Protein AF-A0A9E4ZDK4-F1 (afdb_monomer)

Foldseek 3Di:
DQFQLNQVLLQVVCVVVVLAFWAQQFKDAQDQVQEDPDGPVVVRVVRHRWGFHGWDDDTQKIWTATDDDDPGIKMKRQFPPKHKDKAAPPDDDDPQWGMWGDIPVRIIITIGDNPSRMHIYRGNDPVVPDDQAQPALPDPRLDLVLLLVLLAPAQFFPLVSQCPRNNHGRDHDPLSVQLCVQLVHDRRGRSNPADSVSSVSSSVSSSVSSVVSNVVSVVVVVVD

Radius of gyration: 18.96 Å; Cα contacts (8 Å, |Δi|>4): 448; chains: 1; bounding box: 44×38×50 Å

Secondary structure (DSSP, 8-state):
---HHHHHHHHHHHHHTT-TT-BB---EES-GGGEEES-HHHHHHHHTTPBB---EEETTEEEEEBSSSS--EEEEE-TTT-EEEEEETTSPPPTTEEEEEEBTTSEEEEEE-TT---EEEEES-GGGTPPS-PPPTTSTT--HHHHHHHHTT--SBHHHHHTSTTTSTT--HHHHHHHHHHHT--TTSBGGG--HHHHHHHHHHHHHHHHHHHHHHHHHHHT-

Nearest PDB structures (foldseek):
  3sar-assembly1_A  TM=9.213E-01  e=9.074E-24  Geobacillus stearothermophilus
  3sat-assembly1_A  TM=9.313E-01  e=3.688E-23  Geobacillus stearothermophilus
  4g4o-assembly1_A  TM=9.297E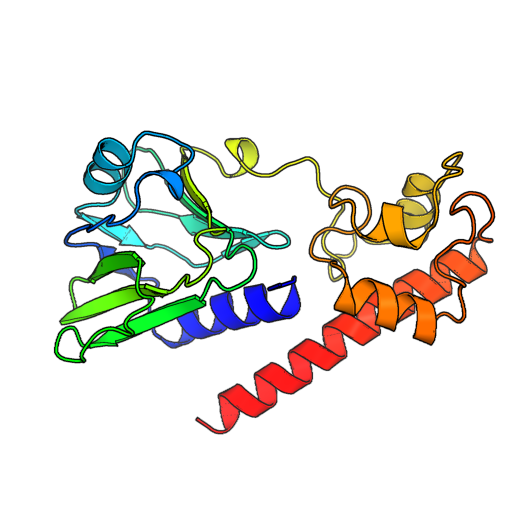-01  e=4.706E-23  Geobacillus stearothermophilus
  3sas-assembly1_A  TM=9.233E-01  e=6.006E-23  Geobacillus stearothermophilus
  1ee8-assembly1_B  TM=9.197E-01  e=1.450E-20  Thermus thermophilus HB8

Structure (mmCIF, N/CA/C/O backbone):
data_AF-A0A9E4ZDK4-F1
#
_entry.id   AF-A0A9E4ZDK4-F1
#
loop_
_atom_site.group_PDB
_atom_site.id
_atom_site.type_symbol
_atom_site.label_atom_id
_atom_site.label_alt_id
_atom_site.label_comp_id
_atom_site.label_asym_id
_atom_site.label_entity_id
_atom_site.label_seq_id
_atom_site.pdbx_PDB_ins_code
_atom_site.Cartn_x
_atom_site.Cartn_y
_atom_site.Cartn_z
_atom_site.occupancy
_atom_site.B_iso_or_equiv
_atom_site.auth_seq_id
_atom_site.auth_comp_id
_atom_site.auth_asym_id
_atom_site.auth_atom_id
_atom_site.pdbx_PDB_model_num
ATOM 1 N N . MET A 1 1 ? 8.734 -4.556 2.201 1.00 80.50 1 MET A N 1
ATOM 2 C CA . MET A 1 1 ? 7.797 -3.412 2.273 1.00 80.50 1 MET A CA 1
ATOM 3 C C . MET A 1 1 ? 6.603 -3.827 1.445 1.00 80.50 1 MET A C 1
ATOM 5 O O . MET A 1 1 ? 6.875 -4.284 0.349 1.00 80.50 1 MET A O 1
ATOM 9 N N . PRO A 1 2 ? 5.356 -3.749 1.931 1.00 92.56 2 PRO A N 1
ATOM 10 C CA . PRO A 1 2 ? 4.197 -3.976 1.079 1.00 92.56 2 PRO A CA 1
ATOM 11 C C . PRO A 1 2 ? 4.244 -3.084 -0.164 1.00 92.56 2 PRO A C 1
ATOM 13 O O . PRO A 1 2 ? 4.340 -1.858 -0.053 1.00 92.56 2 PRO A O 1
ATOM 16 N N . GLU A 1 3 ? 4.228 -3.708 -1.331 1.00 96.81 3 GLU A N 1
ATOM 17 C CA . GLU A 1 3 ? 4.100 -3.063 -2.631 1.00 96.81 3 GLU A CA 1
ATOM 18 C C . GLU A 1 3 ? 2.672 -3.317 -3.143 1.00 96.81 3 GLU A C 1
ATOM 20 O O . GLU A 1 3 ? 1.791 -3.726 -2.381 1.00 96.81 3 GLU A O 1
ATOM 25 N N . LEU A 1 4 ? 2.386 -3.000 -4.403 1.00 96.88 4 LEU A N 1
ATOM 26 C CA . LEU A 1 4 ? 1.035 -3.126 -4.950 1.00 96.88 4 LEU A CA 1
ATOM 27 C C . LEU A 1 4 ? 0.421 -4.527 -4.756 1.00 96.88 4 LEU A C 1
ATOM 29 O O . LEU A 1 4 ? -0.723 -4.578 -4.293 1.00 96.88 4 LEU A O 1
ATOM 33 N N . PRO A 1 5 ? 1.142 -5.642 -4.994 1.00 97.00 5 PRO A N 1
ATOM 34 C CA . PRO A 1 5 ? 0.600 -6.980 -4.789 1.00 97.00 5 PRO A CA 1
ATOM 35 C C . PRO A 1 5 ? 0.144 -7.273 -3.362 1.00 97.00 5 PRO A C 1
ATOM 37 O O . PRO A 1 5 ? -0.971 -7.752 -3.144 1.00 97.00 5 PRO A O 1
ATOM 40 N N . GLU A 1 6 ? 0.956 -6.919 -2.368 1.00 96.69 6 GLU A N 1
ATOM 41 C CA . GLU A 1 6 ? 0.636 -7.158 -0.959 1.00 96.69 6 GLU A CA 1
ATOM 42 C C . GLU A 1 6 ? -0.511 -6.262 -0.477 1.00 96.69 6 GLU A C 1
ATOM 44 O O . GLU A 1 6 ? -1.348 -6.689 0.331 1.00 96.69 6 GLU A O 1
ATOM 49 N N . VAL A 1 7 ? -0.565 -5.016 -0.959 1.00 97.94 7 VAL A N 1
ATOM 50 C CA . VAL A 1 7 ? -1.634 -4.074 -0.609 1.00 97.94 7 VAL A CA 1
ATOM 51 C C . VAL A 1 7 ? -2.958 -4.504 -1.242 1.00 97.94 7 VAL A C 1
ATOM 53 O O . VAL A 1 7 ? -3.980 -4.491 -0.557 1.00 97.94 7 VAL A O 1
ATOM 56 N N . GLU A 1 8 ? -2.962 -4.955 -2.498 1.00 97.56 8 GLU A N 1
ATOM 57 C CA . GLU A 1 8 ? -4.163 -5.506 -3.138 1.00 97.56 8 GLU A CA 1
ATOM 58 C C . GLU A 1 8 ? -4.632 -6.788 -2.452 1.00 97.56 8 GLU A C 1
ATOM 60 O O . GLU A 1 8 ? -5.823 -6.945 -2.192 1.00 97.56 8 GLU A O 1
ATOM 65 N N . ASN A 1 9 ? -3.715 -7.686 -2.084 1.00 96.75 9 ASN A N 1
ATOM 66 C CA . ASN A 1 9 ? -4.093 -8.872 -1.326 1.00 96.75 9 ASN A CA 1
ATOM 67 C C . ASN A 1 9 ? -4.705 -8.496 0.034 1.00 96.75 9 ASN A C 1
ATOM 69 O O . ASN A 1 9 ? -5.714 -9.069 0.440 1.00 96.75 9 ASN A O 1
ATOM 73 N N . THR A 1 10 ? -4.150 -7.486 0.714 1.00 97.25 10 THR A N 1
ATOM 74 C CA . THR A 1 10 ? -4.746 -6.942 1.944 1.00 97.25 10 THR A CA 1
ATOM 75 C C . THR A 1 10 ? -6.160 -6.425 1.678 1.00 97.25 10 THR A C 1
ATOM 77 O O . THR A 1 10 ? -7.083 -6.812 2.389 1.00 97.25 10 THR A O 1
ATOM 80 N N . ARG A 1 11 ? -6.359 -5.620 0.626 1.00 98.06 11 ARG A N 1
ATOM 81 C CA . ARG A 1 11 ? -7.673 -5.106 0.213 1.00 98.06 11 ARG A CA 1
ATOM 82 C C . ARG A 1 11 ? -8.680 -6.242 0.004 1.00 98.06 11 ARG A C 1
ATOM 84 O O . ARG A 1 11 ? -9.738 -6.239 0.630 1.00 98.06 11 ARG A O 1
ATOM 91 N N . ARG A 1 12 ? -8.331 -7.247 -0.810 1.00 97.06 12 ARG A N 1
ATOM 92 C CA . ARG A 1 12 ? -9.176 -8.424 -1.088 1.00 97.06 12 ARG A CA 1
ATOM 93 C C . ARG A 1 12 ? -9.520 -9.198 0.179 1.00 97.06 12 ARG A C 1
ATOM 95 O O . ARG A 1 12 ? -10.668 -9.595 0.344 1.00 97.06 12 ARG A O 1
ATOM 102 N N . ASN A 1 13 ? -8.565 -9.379 1.089 1.00 96.44 13 ASN A N 1
ATOM 103 C CA . ASN A 1 13 ? -8.806 -10.084 2.348 1.00 96.44 13 ASN A CA 1
ATOM 104 C C . ASN A 1 13 ? -9.744 -9.311 3.280 1.00 96.44 13 ASN A C 1
ATOM 106 O O . ASN A 1 13 ? -10.587 -9.928 3.919 1.00 96.44 13 ASN A O 1
ATOM 110 N N . LEU A 1 14 ? -9.651 -7.979 3.331 1.00 97.94 14 LEU A N 1
ATOM 111 C CA . LEU A 1 14 ? -10.591 -7.156 4.101 1.00 97.94 14 LEU A CA 1
ATOM 112 C C . LEU A 1 14 ? -12.011 -7.223 3.519 1.00 97.94 14 LEU A C 1
ATOM 114 O O . LEU A 1 14 ? -12.972 -7.345 4.274 1.00 97.94 14 LEU A O 1
ATOM 118 N N . VAL A 1 15 ? -12.147 -7.209 2.188 1.00 97.94 15 VAL A N 1
ATOM 119 C CA . VAL A 1 15 ? -13.448 -7.397 1.522 1.00 97.94 15 VAL A CA 1
ATOM 120 C C . VAL A 1 15 ? -14.000 -8.800 1.771 1.00 97.94 15 VAL A C 1
ATOM 122 O O . VAL A 1 15 ? -15.153 -8.929 2.166 1.00 97.94 15 VAL A O 1
ATOM 125 N N . ARG A 1 16 ? -13.185 -9.851 1.605 1.00 95.81 16 ARG A N 1
ATOM 126 C CA . ARG A 1 16 ? -13.584 -11.248 1.865 1.00 95.81 16 ARG A CA 1
ATOM 127 C C . ARG A 1 16 ? -13.981 -11.464 3.322 1.00 95.81 16 ARG A C 1
ATOM 129 O O . ARG A 1 16 ? -14.913 -12.211 3.592 1.00 95.81 16 ARG A O 1
ATOM 136 N N . ALA A 1 17 ? -13.306 -10.790 4.250 1.00 96.12 17 ALA A N 1
ATOM 137 C CA . ALA A 1 17 ? -13.682 -10.785 5.655 1.00 96.12 17 ALA A CA 1
ATOM 138 C C . ALA A 1 17 ? -15.001 -10.037 5.914 1.00 96.12 17 ALA A C 1
ATOM 140 O O . ALA A 1 17 ? -15.443 -10.012 7.052 1.00 96.12 17 ALA A O 1
ATOM 141 N N . GLY A 1 18 ? -15.641 -9.420 4.919 1.00 97.62 18 GLY A N 1
ATOM 142 C CA . GLY A 1 18 ? -16.885 -8.679 5.107 1.00 97.62 18 GLY A CA 1
ATOM 143 C C . GLY A 1 18 ? -16.685 -7.426 5.951 1.00 97.62 18 GLY A C 1
ATOM 144 O O . GLY A 1 18 ? -17.475 -7.181 6.852 1.00 97.62 18 GLY A O 1
ATOM 145 N N . LEU A 1 19 ? -15.591 -6.687 5.726 1.00 98.31 19 LEU A N 1
ATOM 146 C CA . LEU A 1 19 ? -15.381 -5.374 6.342 1.00 98.31 19 LEU A CA 1
ATOM 147 C C . LEU A 1 19 ? -16.330 -4.287 5.786 1.00 98.31 19 LEU A C 1
ATOM 149 O O . LEU A 1 19 ? -16.784 -3.462 6.581 1.00 98.31 19 LEU A O 1
ATOM 153 N N . PRO A 1 20 ? -16.640 -4.232 4.468 1.00 98.44 20 PRO A N 1
ATOM 154 C CA . PRO A 1 20 ? -17.668 -3.323 3.962 1.00 98.44 20 PRO A CA 1
ATOM 155 C C . PRO A 1 20 ? -19.025 -3.577 4.629 1.00 98.44 20 PRO A C 1
ATOM 157 O O . PRO A 1 20 ? -19.482 -4.714 4.703 1.00 98.44 20 PRO A O 1
ATOM 160 N N . GLY A 1 21 ? -19.669 -2.509 5.092 1.00 98.12 21 GLY A N 1
ATOM 161 C CA . GLY A 1 21 ? -20.927 -2.540 5.836 1.00 98.12 21 GLY A CA 1
ATOM 162 C C . GLY A 1 21 ? -20.769 -2.551 7.360 1.00 98.12 21 GLY A C 1
ATOM 163 O O . GLY A 1 21 ? -21.740 -2.246 8.046 1.00 98.12 21 GLY A O 1
ATOM 164 N N . CYS A 1 22 ? -19.575 -2.824 7.899 1.00 98.50 22 CYS A N 1
ATOM 165 C CA . CYS A 1 22 ? -19.330 -2.765 9.342 1.00 98.50 22 CYS A CA 1
ATOM 166 C C . CYS A 1 22 ? -19.194 -1.322 9.840 1.00 98.50 22 CYS A C 1
ATOM 168 O O . CYS A 1 22 ? -18.576 -0.470 9.187 1.00 98.50 22 CYS A O 1
ATOM 170 N N . THR A 1 23 ? -19.698 -1.069 11.045 1.00 98.62 23 THR A N 1
ATOM 171 C CA . THR A 1 23 ? -19.588 0.225 11.729 1.00 98.62 23 THR A CA 1
ATOM 172 C C . THR A 1 23 ? -18.474 0.199 12.763 1.00 98.62 23 THR A C 1
ATOM 174 O O . THR A 1 23 ? -18.444 -0.658 13.641 1.00 98.62 23 THR A O 1
ATOM 177 N N . ILE A 1 24 ? -17.570 1.177 12.704 1.00 98.62 24 ILE A N 1
ATOM 178 C CA . ILE A 1 24 ? -16.514 1.345 13.706 1.00 98.62 24 ILE A CA 1
ATOM 179 C C . ILE A 1 24 ? -17.152 1.882 14.992 1.00 98.62 24 ILE A C 1
ATOM 181 O O . ILE A 1 24 ? -17.569 3.036 15.049 1.00 98.62 24 ILE A O 1
ATOM 185 N N . THR A 1 25 ? -17.232 1.078 16.048 1.00 98.44 25 THR A N 1
ATOM 186 C CA . THR A 1 25 ? -17.909 1.461 17.304 1.00 98.44 25 THR A CA 1
ATOM 187 C C . THR A 1 25 ? -17.020 2.291 18.226 1.00 98.44 25 THR A C 1
ATOM 189 O O . THR A 1 25 ? -17.510 3.099 19.023 1.00 98.44 25 THR A O 1
ATOM 192 N N . ASN A 1 26 ? -15.704 2.123 18.112 1.00 97.88 26 ASN A N 1
ATOM 193 C CA . ASN A 1 26 ? -14.706 2.886 18.848 1.00 97.88 26 ASN A CA 1
ATOM 194 C C . ASN A 1 26 ? -13.360 2.872 18.110 1.00 97.88 26 ASN A C 1
ATOM 196 O O . ASN A 1 26 ? -13.167 2.094 17.180 1.00 97.88 26 ASN A O 1
ATOM 200 N N . VAL A 1 27 ? -12.410 3.704 18.541 1.00 98.38 27 VAL A N 1
ATOM 201 C CA . VAL A 1 27 ? -11.048 3.724 17.993 1.00 98.38 27 VAL A CA 1
ATOM 202 C C . VAL A 1 27 ? -10.026 3.904 19.107 1.00 98.38 27 VAL A C 1
ATOM 204 O O . VAL A 1 27 ? -10.121 4.836 19.902 1.00 98.38 27 VAL A O 1
ATOM 207 N N . ASN A 1 28 ? -9.002 3.052 19.123 1.00 98.00 28 ASN A N 1
ATOM 208 C CA . ASN A 1 28 ? -7.859 3.174 20.021 1.00 98.00 28 ASN A CA 1
ATOM 209 C C . ASN A 1 28 ? -6.555 3.306 19.218 1.00 98.00 28 ASN A C 1
ATOM 211 O O . ASN A 1 28 ? -6.104 2.367 18.558 1.00 98.00 28 ASN A O 1
ATOM 215 N N . ILE A 1 29 ? -5.933 4.485 19.298 1.00 98.06 29 ILE A N 1
ATOM 216 C CA . ILE A 1 29 ? -4.651 4.801 18.663 1.00 98.06 29 ILE A CA 1
ATOM 217 C C . ILE A 1 29 ? -3.543 4.802 19.725 1.00 98.06 29 ILE A C 1
ATOM 219 O O . ILE A 1 29 ? -3.351 5.793 20.422 1.00 98.06 29 ILE A O 1
ATOM 223 N N . THR A 1 30 ? -2.746 3.731 19.807 1.00 96.88 30 THR A N 1
ATOM 224 C CA . THR A 1 30 ? -1.652 3.638 20.807 1.00 96.88 30 THR A CA 1
ATOM 225 C C . THR A 1 30 ? -0.355 4.351 20.401 1.00 96.88 30 THR A C 1
ATOM 227 O O . THR A 1 30 ? 0.553 4.529 21.210 1.00 96.88 30 THR A O 1
ATOM 230 N N . TRP A 1 31 ? -0.240 4.771 19.137 1.00 97.44 31 TRP A N 1
ATOM 231 C CA . TRP A 1 31 ? 0.932 5.475 18.611 1.00 97.44 31 TRP A CA 1
ATOM 232 C C . TRP A 1 31 ? 0.500 6.640 17.719 1.00 97.44 31 TRP A C 1
ATOM 234 O O . TRP A 1 31 ? 0.244 6.470 16.529 1.00 97.44 31 TRP A O 1
ATOM 244 N N . ALA A 1 32 ? 0.405 7.836 18.303 1.00 97.50 32 ALA A N 1
ATOM 245 C CA . ALA A 1 32 ? -0.147 9.011 17.626 1.00 97.50 32 ALA A CA 1
ATOM 246 C C . ALA A 1 32 ? 0.620 9.403 16.351 1.00 97.50 32 ALA A C 1
ATOM 248 O O . ALA A 1 32 ? 0.007 9.869 15.397 1.00 97.50 32 ALA A O 1
ATOM 249 N N . ASN A 1 33 ? 1.934 9.146 16.291 1.00 97.69 33 ASN A N 1
ATOM 250 C CA . ASN A 1 33 ? 2.772 9.502 15.140 1.00 97.69 33 ASN A CA 1
ATOM 251 C C . ASN A 1 33 ? 2.406 8.749 13.849 1.00 97.69 33 ASN A C 1
ATOM 253 O O . ASN A 1 33 ? 2.850 9.165 12.776 1.00 97.69 33 ASN A O 1
ATOM 257 N N . THR A 1 34 ? 1.623 7.666 13.913 1.00 97.75 34 THR A N 1
ATOM 258 C CA . THR A 1 34 ? 1.064 7.026 12.710 1.00 97.75 34 THR A CA 1
ATOM 259 C C . THR A 1 34 ? 0.057 7.950 12.018 1.00 97.75 34 THR A C 1
ATOM 261 O O . THR A 1 34 ? -0.028 7.962 10.792 1.00 97.75 34 THR A O 1
ATOM 264 N N . VAL A 1 35 ? -0.687 8.758 12.778 1.00 98.56 35 VAL A N 1
ATOM 265 C CA . VAL A 1 35 ? -1.723 9.650 12.246 1.00 98.56 35 VAL A CA 1
ATOM 266 C C . VAL A 1 35 ? -1.076 10.906 11.675 1.00 98.56 35 VAL A C 1
ATOM 268 O O . VAL A 1 35 ? -0.324 11.598 12.357 1.00 98.56 35 VAL A O 1
ATOM 271 N N . LYS A 1 36 ? -1.335 11.177 10.396 1.00 98.44 36 LYS A N 1
ATOM 272 C CA . LYS A 1 36 ? -0.718 12.291 9.662 1.00 98.44 36 LYS A CA 1
ATOM 273 C C . LYS A 1 36 ? -1.656 13.474 9.469 1.00 98.44 36 LYS A C 1
ATOM 275 O O . LYS A 1 36 ? -1.191 14.609 9.453 1.00 98.44 36 LYS A O 1
ATOM 280 N N . LYS A 1 37 ? -2.953 13.210 9.320 1.00 96.88 37 LYS A N 1
ATOM 281 C CA . LYS A 1 37 ? -4.009 14.223 9.252 1.00 96.88 37 LYS A CA 1
ATOM 282 C C . LYS A 1 37 ? -5.342 13.573 9.647 1.00 96.88 37 LYS A C 1
ATOM 284 O O . LYS A 1 37 ? -5.627 12.500 9.122 1.00 96.88 37 LYS A O 1
ATOM 289 N N . PRO A 1 38 ? -6.170 14.166 10.523 1.00 96.50 38 PRO A N 1
ATOM 290 C CA . PRO A 1 38 ? -5.910 15.324 11.380 1.00 96.50 38 PRO A CA 1
ATOM 291 C C . PRO A 1 38 ? -5.012 14.903 12.567 1.00 96.50 38 PRO A C 1
ATOM 293 O O . PRO A 1 38 ? -3.962 14.306 12.353 1.00 96.50 38 PRO A O 1
ATOM 296 N N . SER A 1 39 ? -5.386 15.189 13.817 1.00 98.12 39 SER A N 1
ATOM 297 C CA . SER A 1 39 ? -4.739 14.607 15.001 1.00 98.12 39 SER A CA 1
ATOM 298 C C . SER A 1 39 ? -5.312 13.223 15.328 1.00 98.12 39 SER A C 1
ATOM 300 O O . SER A 1 39 ? -6.419 12.894 14.907 1.00 98.12 39 SER A O 1
ATOM 302 N N . ALA A 1 40 ? -4.603 12.423 16.131 1.00 98.31 40 ALA A N 1
ATOM 303 C CA . ALA A 1 40 ? -5.085 11.105 16.555 1.00 98.31 40 ALA A CA 1
ATOM 304 C C . ALA A 1 40 ? -6.446 11.155 17.274 1.00 98.31 40 ALA A C 1
ATOM 306 O O . ALA A 1 40 ? -7.305 10.323 16.999 1.00 98.31 40 ALA A O 1
ATOM 307 N N . ALA A 1 41 ? -6.667 12.159 18.131 1.00 98.00 41 ALA A N 1
ATOM 308 C CA . ALA A 1 41 ? -7.946 12.355 18.813 1.00 98.00 41 ALA A CA 1
ATOM 309 C C . ALA A 1 41 ? -9.085 12.657 17.824 1.00 98.00 41 ALA A C 1
ATOM 311 O O . ALA A 1 41 ? -10.124 12.008 17.870 1.00 98.00 41 ALA A O 1
ATOM 312 N N . LYS A 1 42 ? -8.855 13.576 16.875 1.00 97.81 42 LYS A N 1
ATOM 313 C CA . LYS A 1 42 ? -9.844 13.924 15.843 1.00 97.81 42 LYS A CA 1
ATOM 314 C C . LYS A 1 42 ? -10.105 12.776 14.867 1.00 97.81 42 LYS A C 1
ATOM 316 O O . LYS A 1 42 ? -11.221 12.628 14.391 1.00 97.81 42 LYS A O 1
ATOM 321 N N . LEU A 1 43 ? -9.091 11.962 14.567 1.00 98.38 43 LEU A N 1
ATOM 322 C CA . LEU A 1 43 ? -9.265 10.750 13.768 1.00 98.38 43 LEU A CA 1
ATOM 323 C C . LEU A 1 43 ? -10.147 9.739 14.508 1.00 98.38 43 LEU A C 1
ATOM 325 O O . LEU A 1 43 ? -11.075 9.208 13.913 1.00 98.38 43 LEU A O 1
ATOM 329 N N . ALA A 1 44 ? -9.893 9.498 15.796 1.00 98.06 44 ALA A N 1
ATOM 330 C CA . ALA A 1 44 ? -10.699 8.576 16.592 1.00 98.06 44 ALA A CA 1
ATOM 331 C C . ALA A 1 44 ? -12.162 9.035 16.703 1.00 98.06 44 ALA A C 1
ATOM 333 O O . ALA A 1 44 ? -13.071 8.238 16.488 1.00 98.06 44 ALA A O 1
ATOM 334 N N . GLU A 1 45 ? -12.383 10.324 16.970 1.00 97.25 45 GLU A N 1
ATOM 335 C CA . GLU A 1 45 ? -13.716 10.934 16.993 1.00 97.25 45 GLU A CA 1
ATOM 336 C 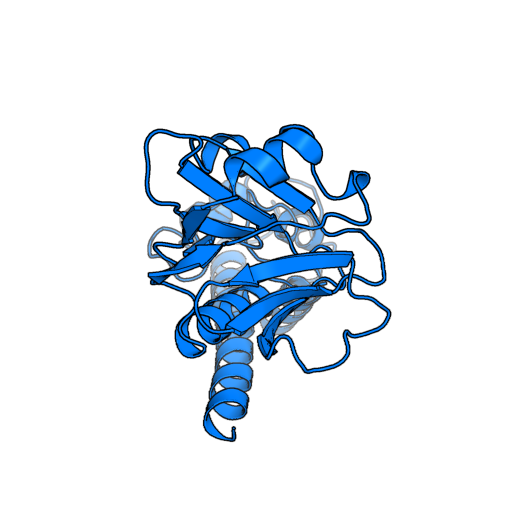C . GLU A 1 45 ? -14.414 10.824 15.633 1.00 97.25 45 GLU A C 1
ATOM 338 O O . GLU A 1 45 ? -15.549 10.362 15.560 1.00 97.25 45 GLU A O 1
ATOM 343 N N . GLY A 1 46 ? -13.722 11.187 14.551 1.00 97.06 46 GLY A N 1
ATOM 344 C CA . GLY A 1 46 ? -14.300 11.212 13.211 1.00 97.06 46 GLY A CA 1
ATOM 345 C C . GLY A 1 46 ? -14.589 9.833 12.615 1.00 97.06 46 GLY A C 1
ATOM 346 O O . GLY A 1 46 ? -15.409 9.747 11.707 1.00 97.06 46 GLY A O 1
ATOM 347 N N . LEU A 1 47 ? -13.945 8.769 13.107 1.00 98.06 47 LEU A N 1
ATOM 348 C CA . LEU A 1 47 ? -14.214 7.382 12.708 1.00 98.06 47 LEU A CA 1
ATOM 349 C C . LEU A 1 47 ? -15.310 6.714 13.546 1.00 98.06 47 LEU A C 1
ATOM 351 O O . LEU A 1 47 ? -15.964 5.790 13.065 1.00 98.06 47 LEU A O 1
ATOM 355 N N . LYS A 1 48 ? -15.512 7.147 14.792 1.00 97.69 48 LYS A N 1
ATOM 356 C CA . LYS A 1 48 ? -16.480 6.527 15.698 1.00 97.69 48 LYS A CA 1
ATOM 357 C C . LYS A 1 48 ? -17.907 6.659 15.152 1.00 97.69 48 LYS A C 1
ATOM 359 O O . LYS A 1 48 ? -18.358 7.745 14.807 1.00 97.69 4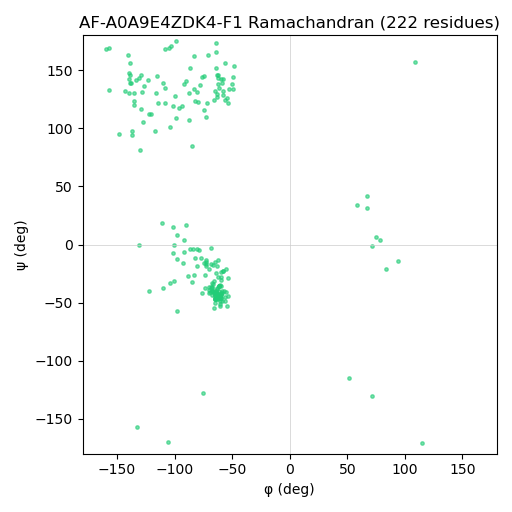8 LYS A O 1
ATOM 364 N N . GLY A 1 49 ? -18.628 5.543 15.111 1.00 97.75 49 GLY A N 1
ATOM 365 C CA . GLY A 1 49 ? -19.991 5.438 14.593 1.00 97.75 49 GLY A CA 1
ATOM 366 C C . GLY A 1 49 ? -20.096 5.472 13.066 1.00 97.75 49 GLY A C 1
ATOM 367 O O . GLY A 1 49 ? -21.207 5.523 12.548 1.00 97.75 49 GLY A O 1
ATOM 368 N N . ARG A 1 50 ? -18.976 5.467 12.329 1.00 97.81 50 ARG A N 1
ATOM 369 C CA . ARG A 1 50 ? -18.981 5.494 10.860 1.00 97.81 50 ARG A CA 1
ATOM 370 C C . ARG A 1 50 ? -18.967 4.080 10.293 1.00 97.81 50 ARG A C 1
ATOM 372 O O . ARG A 1 50 ? -18.194 3.236 10.745 1.00 97.81 50 ARG A O 1
ATOM 379 N N . THR A 1 51 ? -19.764 3.854 9.256 1.00 98.56 51 THR A N 1
ATOM 380 C CA . THR A 1 51 ? -19.769 2.607 8.490 1.00 98.56 51 THR A CA 1
ATOM 381 C C . THR A 1 51 ? -18.729 2.669 7.379 1.00 98.56 51 THR A C 1
ATOM 383 O O . THR A 1 51 ? -18.704 3.635 6.612 1.00 98.56 51 THR A O 1
ATOM 386 N N . ILE A 1 52 ? -17.887 1.639 7.276 1.00 98.62 52 ILE A N 1
ATOM 387 C CA . ILE A 1 52 ? -16.956 1.457 6.156 1.00 98.62 52 ILE A CA 1
ATOM 388 C C . ILE A 1 52 ? -17.772 1.000 4.950 1.00 98.62 52 ILE A C 1
ATOM 390 O O . ILE A 1 52 ? -18.374 -0.066 4.981 1.00 98.62 52 ILE A O 1
ATOM 394 N N . GLN A 1 53 ? -17.820 1.797 3.890 1.00 98.25 53 GLN A N 1
ATOM 395 C CA . GLN A 1 53 ? -18.678 1.515 2.735 1.00 98.25 53 GLN A CA 1
ATOM 396 C C . GLN A 1 53 ? -18.019 0.570 1.731 1.00 98.25 53 GLN A C 1
ATOM 398 O O . GLN A 1 53 ? -18.709 -0.204 1.077 1.00 98.25 53 GLN A O 1
ATOM 403 N N . ASP A 1 54 ? -16.696 0.640 1.605 1.00 98.12 54 ASP A N 1
ATOM 404 C CA . ASP A 1 54 ? -15.919 -0.143 0.647 1.00 98.12 54 ASP A CA 1
ATOM 405 C C . ASP A 1 54 ? -14.446 -0.220 1.090 1.00 98.12 54 ASP A C 1
ATOM 407 O O . ASP A 1 54 ? -14.011 0.510 1.987 1.00 98.12 54 ASP A O 1
ATOM 411 N N . VAL A 1 55 ? -13.662 -1.091 0.453 1.00 98.50 55 VAL A N 1
ATOM 412 C CA . VAL A 1 55 ? -12.204 -1.145 0.596 1.00 98.50 55 VAL A CA 1
ATOM 413 C C . VAL A 1 55 ? -11.563 -1.095 -0.788 1.00 98.50 55 VAL A C 1
ATOM 415 O O . VAL A 1 55 ? -11.518 -2.078 -1.536 1.00 98.50 55 VAL A O 1
ATOM 418 N N . GLN A 1 56 ? -11.007 0.069 -1.095 1.00 98.31 56 GLN A N 1
ATOM 419 C CA . GLN A 1 56 ? -10.366 0.404 -2.360 1.00 98.31 56 GLN A CA 1
ATOM 420 C C . GLN A 1 56 ? -8.844 0.499 -2.192 1.00 98.31 56 GLN A C 1
ATOM 422 O O . GLN A 1 56 ? -8.313 0.516 -1.075 1.00 98.31 56 GLN A O 1
ATOM 427 N N . ARG A 1 57 ? -8.122 0.559 -3.315 1.00 97.81 57 ARG A N 1
ATOM 428 C CA . ARG A 1 57 ? -6.665 0.719 -3.352 1.00 97.81 57 ARG A CA 1
ATOM 429 C C . ARG A 1 57 ? -6.261 1.681 -4.462 1.00 97.81 57 ARG A C 1
ATOM 431 O O . ARG A 1 57 ? -6.809 1.624 -5.555 1.00 97.81 57 ARG A O 1
ATOM 438 N N . ARG A 1 58 ? -5.239 2.493 -4.190 1.00 97.88 58 ARG A N 1
ATOM 439 C CA . ARG A 1 58 ? -4.477 3.224 -5.207 1.00 97.88 58 ARG A CA 1
ATOM 440 C C . ARG A 1 58 ? -2.985 3.107 -4.921 1.00 97.88 58 ARG A C 1
ATOM 442 O O . ARG A 1 58 ? -2.529 3.499 -3.845 1.00 97.88 58 ARG A O 1
ATOM 449 N N . GLY A 1 59 ? -2.216 2.545 -5.849 1.00 97.00 59 GLY A N 1
ATOM 450 C CA . GLY A 1 59 ? -0.810 2.209 -5.642 1.00 97.00 59 GLY A CA 1
ATOM 451 C C . GLY A 1 59 ? -0.632 1.386 -4.361 1.00 97.00 59 GLY A C 1
ATOM 452 O O . GLY A 1 59 ? -1.161 0.280 -4.248 1.00 97.00 59 GLY A O 1
ATOM 453 N N . LYS A 1 60 ? 0.067 1.958 -3.373 1.00 97.44 60 LYS A N 1
ATOM 454 C CA . LYS A 1 60 ? 0.345 1.342 -2.058 1.00 97.44 60 LYS A CA 1
ATOM 455 C C . LYS A 1 60 ? -0.550 1.857 -0.918 1.00 97.44 60 LYS A C 1
ATOM 457 O O . LYS A 1 60 ? -0.231 1.668 0.257 1.00 97.44 60 LYS A O 1
ATOM 462 N N . TYR A 1 61 ? -1.647 2.534 -1.251 1.00 98.56 61 TYR A N 1
ATOM 463 C CA . TYR A 1 61 ? -2.598 3.099 -0.296 1.00 98.56 61 TYR A CA 1
ATOM 464 C C . TYR A 1 61 ? -3.897 2.303 -0.313 1.00 98.56 61 TYR A C 1
ATOM 466 O O . TYR A 1 61 ? -4.437 2.022 -1.382 1.00 98.56 61 TYR A O 1
ATOM 474 N N . LEU A 1 62 ? -4.415 1.994 0.871 1.00 98.75 62 LEU A N 1
ATOM 475 C CA . LEU A 1 62 ? -5.791 1.551 1.063 1.00 98.75 62 LEU A CA 1
ATOM 476 C C . LEU A 1 62 ? -6.676 2.770 1.307 1.00 98.75 62 LEU A C 1
ATOM 478 O O . LEU A 1 62 ? -6.276 3.709 2.002 1.00 98.75 62 LEU A O 1
ATOM 482 N N . ILE A 1 63 ? -7.871 2.733 0.731 1.00 98.69 63 ILE A N 1
ATOM 483 C CA . ILE A 1 63 ? -8.852 3.815 0.738 1.00 98.69 63 ILE A CA 1
ATOM 484 C C . ILE A 1 63 ? -10.174 3.213 1.205 1.00 98.69 63 ILE A C 1
ATOM 486 O O . ILE A 1 63 ? -10.703 2.314 0.557 1.00 98.69 63 ILE A O 1
ATOM 490 N N . LEU A 1 64 ? -10.677 3.664 2.349 1.00 98.62 64 LEU A N 1
ATOM 491 C CA . LEU A 1 64 ? -11.908 3.171 2.957 1.00 98.62 64 LEU A CA 1
ATOM 492 C C . LEU A 1 64 ? -12.916 4.329 3.020 1.00 98.62 64 LEU A C 1
ATOM 494 O O . LEU A 1 64 ? -12.819 5.164 3.927 1.00 98.62 64 LEU A O 1
ATOM 498 N N . PRO A 1 65 ? -13.853 4.427 2.061 1.00 98.31 65 PRO A N 1
ATOM 499 C CA . PRO A 1 65 ? -14.943 5.395 2.123 1.00 98.31 65 PRO A CA 1
ATOM 500 C C . PRO A 1 65 ? -15.851 5.144 3.338 1.00 98.31 65 PRO A C 1
ATOM 502 O O . PRO A 1 65 ? -16.056 3.999 3.744 1.00 98.31 65 PRO A O 1
ATOM 505 N N . LEU A 1 66 ? -16.392 6.212 3.923 1.00 98.31 66 LEU A N 1
ATOM 506 C CA . LEU A 1 66 ? -17.163 6.198 5.167 1.00 98.31 66 LEU A CA 1
ATOM 507 C C . LEU A 1 66 ? -18.529 6.874 4.993 1.00 98.31 66 LEU A C 1
ATOM 509 O O . LEU A 1 66 ? -18.610 7.995 4.496 1.00 98.31 66 LEU A O 1
ATOM 513 N N . SER A 1 67 ? -19.592 6.279 5.535 1.00 97.06 67 SER A N 1
ATOM 514 C CA . SER A 1 67 ? -20.951 6.859 5.546 1.00 97.06 67 SER A CA 1
ATOM 515 C C . SER A 1 67 ? -21.023 8.215 6.262 1.00 97.06 67 SER A C 1
ATOM 517 O O . SER A 1 67 ? -20.425 8.317 7.318 1.00 97.06 67 SER A O 1
ATOM 519 N N . GLY A 1 68 ? -21.808 9.209 5.823 1.00 89.94 68 GLY A N 1
ATOM 520 C CA . GLY A 1 68 ? -22.046 10.467 6.571 1.00 89.94 68 GLY A CA 1
ATOM 521 C C . GLY A 1 68 ? -21.498 11.737 5.897 1.00 89.94 68 GLY A C 1
ATOM 522 O O . GLY A 1 68 ? -21.100 11.703 4.740 1.00 89.94 68 GLY A O 1
ATOM 523 N N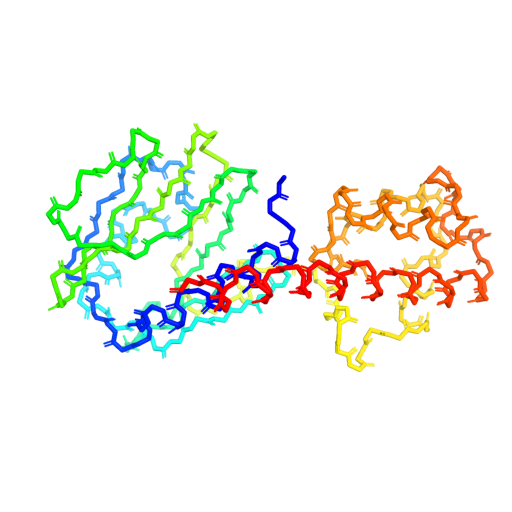 . GLY A 1 69 ? -21.508 12.872 6.610 1.00 74.81 69 GLY A N 1
ATOM 524 C CA . GLY A 1 69 ? -21.312 14.223 6.042 1.00 74.81 69 GLY A CA 1
ATOM 525 C C . GLY A 1 69 ? -19.876 14.772 5.973 1.00 74.81 69 GLY A C 1
ATOM 526 O O . GLY A 1 69 ? -19.722 15.981 5.837 1.00 74.81 69 GLY A O 1
ATOM 527 N N . GLY A 1 70 ? -18.845 13.922 6.088 1.00 78.75 70 GLY A N 1
ATOM 528 C CA . GLY A 1 70 ? -17.421 14.320 6.058 1.00 78.75 70 GLY A CA 1
ATOM 529 C C . GLY A 1 70 ? -16.695 14.216 7.421 1.00 78.75 70 GLY A C 1
ATOM 530 O O . GLY A 1 70 ? -17.367 14.187 8.455 1.00 78.75 70 GLY A O 1
ATOM 531 N N . PRO A 1 71 ? -15.351 14.087 7.474 1.00 83.38 71 PRO A N 1
ATOM 532 C CA . PRO A 1 71 ? -14.487 13.561 6.416 1.00 83.38 71 PRO A CA 1
ATOM 533 C C . PRO A 1 71 ? -15.004 12.225 5.876 1.00 83.38 71 PRO A C 1
ATOM 535 O O . PRO A 1 71 ? -15.620 11.446 6.610 1.00 83.38 71 PRO A O 1
ATOM 538 N N . ALA A 1 72 ? -14.841 11.992 4.577 1.00 92.31 72 ALA A N 1
ATOM 539 C CA . ALA A 1 72 ? -15.487 10.878 3.883 1.00 92.31 72 ALA A CA 1
ATOM 540 C C . ALA A 1 72 ? -14.577 9.658 3.703 1.00 92.31 72 ALA A C 1
ATOM 542 O O . ALA A 1 72 ? -15.072 8.590 3.364 1.00 92.31 72 ALA A O 1
ATOM 543 N N . THR A 1 73 ? -13.266 9.785 3.932 1.00 97.81 73 THR A N 1
ATOM 544 C CA . THR A 1 73 ? -12.305 8.735 3.579 1.00 97.81 73 THR A CA 1
ATOM 545 C C . THR A 1 73 ? -11.295 8.473 4.693 1.00 97.81 73 THR A C 1
ATOM 547 O O . THR A 1 73 ? -10.536 9.362 5.085 1.00 97.81 73 THR A O 1
ATOM 550 N N . PHE A 1 74 ? -11.217 7.220 5.145 1.00 98.56 74 PHE A N 1
ATOM 551 C CA . PHE A 1 74 ? -10.119 6.714 5.966 1.00 98.56 74 PHE A CA 1
ATOM 552 C C . PHE A 1 74 ? -9.054 6.075 5.072 1.00 98.56 74 PHE A C 1
ATOM 554 O O . PHE A 1 74 ? -9.325 5.117 4.353 1.00 98.56 74 PHE A O 1
ATOM 561 N N . MET A 1 75 ? -7.831 6.601 5.094 1.00 98.69 75 MET A N 1
ATOM 562 C CA . MET A 1 75 ? -6.733 6.098 4.269 1.00 98.69 75 MET A CA 1
ATOM 563 C C . MET A 1 75 ? -5.611 5.510 5.108 1.00 98.69 75 MET A C 1
ATOM 565 O O . MET A 1 75 ? -5.266 6.023 6.177 1.00 98.69 75 MET A O 1
ATOM 569 N N . ILE A 1 76 ? -4.997 4.454 4.577 1.00 98.75 76 ILE A N 1
ATOM 570 C CA . ILE A 1 76 ? -3.950 3.692 5.254 1.00 98.75 76 ILE A CA 1
ATOM 571 C C . ILE A 1 76 ? -2.811 3.425 4.272 1.00 98.75 76 ILE A C 1
ATOM 573 O O . ILE A 1 76 ? -3.025 2.912 3.177 1.00 98.75 76 ILE A O 1
ATOM 577 N N . HIS A 1 77 ? -1.580 3.715 4.685 1.00 98.44 77 HIS A N 1
ATOM 578 C CA . HIS A 1 77 ? -0.373 3.229 4.020 1.00 98.44 77 HIS A CA 1
ATOM 579 C C . HIS A 1 77 ? 0.344 2.280 4.981 1.00 98.44 77 HIS A C 1
ATOM 581 O O . HIS A 1 77 ? 0.716 2.683 6.084 1.00 98.44 77 HIS A O 1
ATOM 587 N N . LEU A 1 78 ? 0.562 1.029 4.571 1.00 98.06 78 LEU A N 1
ATOM 588 C CA . LEU A 1 78 ? 1.084 -0.028 5.452 1.00 98.06 78 LEU A CA 1
ATOM 589 C C . LEU A 1 78 ? 2.550 0.197 5.875 1.00 98.06 78 LEU A C 1
ATOM 591 O O . LEU A 1 78 ? 3.036 -0.388 6.840 1.00 98.06 78 LEU A O 1
ATOM 595 N N . GLY A 1 79 ? 3.283 1.061 5.176 1.00 96.50 79 GLY A N 1
ATOM 596 C CA . GLY A 1 79 ? 4.684 1.331 5.494 1.00 96.50 79 GLY A CA 1
ATOM 597 C C . GLY A 1 79 ? 5.543 0.129 5.117 1.00 96.50 79 GLY A C 1
ATOM 598 O O . GLY A 1 79 ? 5.440 -0.357 4.000 1.00 96.50 79 GLY A O 1
ATOM 599 N N . MET A 1 80 ? 6.406 -0.349 6.018 1.00 94.81 80 MET A N 1
ATOM 600 C CA . MET A 1 80 ? 7.294 -1.485 5.721 1.00 94.81 80 MET A CA 1
ATOM 601 C C . MET A 1 80 ? 6.816 -2.825 6.279 1.00 94.81 80 MET A C 1
ATOM 603 O O . MET A 1 80 ? 7.131 -3.850 5.680 1.00 94.81 80 MET A O 1
ATOM 607 N N . THR A 1 81 ? 6.115 -2.810 7.414 1.00 94.31 81 THR A N 1
ATOM 608 C CA . THR A 1 81 ? 5.696 -4.007 8.172 1.00 94.31 81 THR A CA 1
ATOM 609 C C . THR A 1 81 ? 4.219 -3.998 8.548 1.00 94.31 81 THR A C 1
ATOM 611 O O . THR A 1 81 ? 3.763 -4.935 9.201 1.00 94.31 81 THR A O 1
ATOM 614 N N . GLY A 1 82 ? 3.487 -2.946 8.173 1.00 96.62 82 GLY A N 1
ATOM 615 C CA . GLY A 1 82 ? 2.077 -2.809 8.490 1.00 96.62 82 GLY A CA 1
ATOM 616 C C . GLY A 1 82 ? 1.252 -3.925 7.866 1.00 96.62 82 GLY A C 1
ATOM 617 O O . GLY A 1 82 ? 1.459 -4.297 6.711 1.00 96.62 82 GLY A O 1
ATOM 618 N N . ARG A 1 83 ? 0.306 -4.448 8.639 1.00 96.00 83 ARG A N 1
ATOM 619 C CA . ARG A 1 83 ? -0.696 -5.424 8.208 1.00 96.00 83 ARG A CA 1
ATOM 620 C C . ARG A 1 83 ? -2.031 -5.067 8.850 1.00 96.00 83 ARG A C 1
ATOM 622 O O . ARG A 1 83 ? -2.057 -4.570 9.976 1.00 96.00 83 ARG A O 1
ATOM 629 N N . LEU A 1 84 ? -3.121 -5.342 8.143 1.00 97.75 84 LEU A N 1
ATOM 630 C CA . LEU A 1 84 ? -4.479 -5.221 8.669 1.00 97.75 84 LEU A CA 1
ATOM 631 C C . LEU A 1 84 ? -5.088 -6.607 8.837 1.00 97.75 84 LEU A C 1
ATOM 633 O O . LEU A 1 84 ? -4.896 -7.475 7.984 1.00 97.75 84 LEU A O 1
ATOM 637 N N . ARG A 1 85 ? -5.806 -6.809 9.940 1.00 95.44 85 ARG A N 1
ATOM 638 C CA . ARG A 1 85 ? -6.521 -8.053 10.235 1.00 95.44 85 ARG A CA 1
ATOM 639 C C . ARG A 1 85 ? -7.889 -7.738 10.811 1.00 95.44 85 ARG A C 1
ATOM 641 O O . ARG A 1 85 ? -7.991 -6.846 11.643 1.00 95.44 85 ARG A O 1
ATOM 648 N N . VAL A 1 86 ? -8.903 -8.481 10.384 1.00 97.31 86 VAL A N 1
ATOM 649 C CA . VAL A 1 86 ? -10.222 -8.500 11.027 1.00 97.31 86 VAL A CA 1
ATOM 650 C C . VAL A 1 86 ? -10.275 -9.765 11.871 1.00 97.31 86 VAL A C 1
ATOM 652 O O . VAL A 1 86 ? -10.097 -10.856 11.333 1.00 97.31 86 VAL A O 1
ATOM 655 N N . GLN A 1 87 ? -10.441 -9.620 13.182 1.00 95.81 87 GLN A N 1
ATOM 656 C CA . GLN A 1 87 ? -10.396 -10.734 14.137 1.00 95.81 87 GLN A CA 1
ATOM 657 C C . GLN A 1 87 ? -11.494 -10.582 15.195 1.00 95.81 87 GLN A C 1
ATOM 659 O O . GLN A 1 87 ? -11.946 -9.460 15.422 1.00 95.81 87 GLN A O 1
ATOM 664 N N . PRO A 1 88 ? -11.941 -11.663 15.854 1.00 96.62 88 PRO A N 1
ATOM 665 C CA . PRO A 1 88 ? -12.842 -11.559 16.999 1.00 96.62 88 PRO A CA 1
ATOM 666 C C . PRO A 1 88 ? -12.236 -10.705 18.118 1.00 96.62 88 PRO A C 1
ATOM 668 O O . PRO A 1 88 ? -11.043 -10.812 18.405 1.00 96.62 88 PRO A O 1
ATOM 671 N N . LEU A 1 89 ? -13.060 -9.906 18.804 1.00 93.12 89 LEU A N 1
ATOM 672 C CA . LEU A 1 89 ? -12.603 -9.086 19.934 1.00 93.12 89 LEU A CA 1
ATOM 673 C C . LEU A 1 89 ? -12.015 -9.935 21.079 1.00 93.12 89 LEU A C 1
ATOM 675 O O . LEU A 1 89 ? -11.144 -9.472 21.807 1.00 93.12 89 LEU A O 1
ATOM 679 N N . SER A 1 90 ? -12.475 -11.182 21.218 1.00 92.56 90 SER A N 1
ATOM 680 C CA . SER A 1 90 ? -12.008 -12.142 22.224 1.00 92.56 90 SER A CA 1
ATOM 681 C C . SER A 1 90 ? -10.617 -12.719 21.953 1.00 92.56 90 SER A C 1
ATOM 683 O O . SER A 1 90 ? -10.068 -13.384 22.824 1.00 92.56 90 SER A O 1
ATOM 685 N N . GLU A 1 91 ? -10.071 -12.547 20.747 1.00 94.62 91 GLU A N 1
ATOM 686 C CA . GLU A 1 91 ? -8.732 -13.033 20.415 1.00 94.62 91 GLU A CA 1
ATOM 687 C C . GLU A 1 91 ? -7.677 -12.059 20.946 1.00 94.62 91 GLU A C 1
ATOM 689 O O . GLU A 1 91 ? -7.760 -10.854 20.685 1.00 94.62 91 GLU A O 1
ATOM 694 N N . ASP A 1 92 ? -6.655 -12.570 21.635 1.00 95.38 92 ASP A N 1
ATOM 695 C CA . ASP A 1 92 ? -5.555 -11.741 22.125 1.00 95.38 92 ASP A CA 1
ATOM 696 C C . ASP A 1 92 ? -4.842 -11.016 20.971 1.00 95.38 92 ASP A C 1
ATOM 698 O O . ASP A 1 92 ? -4.629 -11.586 19.894 1.00 95.38 92 ASP A O 1
ATOM 702 N N . PRO A 1 93 ? -4.471 -9.739 21.148 1.00 94.06 93 PRO A N 1
ATOM 703 C CA . PRO A 1 93 ? -3.813 -8.993 20.093 1.00 94.06 93 PRO A CA 1
ATOM 704 C C . PRO A 1 93 ? -2.357 -9.425 19.911 1.00 94.06 93 PRO A C 1
ATOM 706 O O . PRO A 1 93 ? -1.632 -9.676 20.873 1.00 94.06 93 PRO A O 1
ATOM 709 N N . ASP A 1 94 ? -1.888 -9.403 18.658 1.00 94.56 94 ASP A N 1
ATOM 710 C CA . ASP A 1 94 ? -0.456 -9.473 18.351 1.00 94.56 94 ASP A CA 1
ATOM 711 C C . ASP A 1 94 ? 0.273 -8.368 19.153 1.00 94.56 94 ASP A C 1
ATOM 713 O O . ASP A 1 94 ? -0.194 -7.220 19.137 1.00 94.56 94 ASP A O 1
ATOM 717 N N . PRO A 1 95 ? 1.408 -8.647 19.826 1.00 95.44 95 PRO A N 1
ATOM 718 C CA . PRO A 1 95 ? 2.155 -7.646 20.600 1.00 95.44 95 PRO A CA 1
ATOM 719 C C . PRO A 1 95 ? 2.571 -6.397 19.803 1.00 95.44 95 PRO A C 1
ATOM 721 O O . PRO A 1 95 ? 2.862 -5.341 20.370 1.00 95.44 95 PRO A O 1
ATOM 724 N N . MET A 1 96 ? 2.620 -6.505 18.475 1.00 97.06 96 MET A N 1
ATOM 725 C CA . MET A 1 96 ? 2.936 -5.422 17.547 1.00 97.06 96 MET A CA 1
ATOM 726 C C . MET A 1 96 ? 1.691 -4.669 17.055 1.00 97.06 96 MET A C 1
ATOM 728 O O . MET A 1 96 ? 1.820 -3.766 16.221 1.00 97.06 96 MET A O 1
ATOM 732 N N . THR A 1 97 ? 0.496 -5.002 17.551 1.00 97.69 97 THR A N 1
ATOM 733 C CA . THR A 1 97 ? -0.734 -4.253 17.270 1.00 97.69 97 THR A CA 1
ATOM 734 C C . THR A 1 97 ? -0.607 -2.837 17.815 1.00 97.69 97 THR A C 1
ATOM 736 O O . THR A 1 97 ? -0.250 -2.618 18.972 1.00 97.69 97 THR A O 1
ATOM 739 N N . ARG A 1 98 ? -0.851 -1.846 16.955 1.00 97.00 98 ARG A N 1
ATOM 740 C CA . ARG A 1 98 ? -0.741 -0.422 17.300 1.00 97.00 98 ARG A CA 1
ATOM 741 C C . ARG A 1 98 ? -2.093 0.258 17.356 1.00 97.00 98 ARG A C 1
ATOM 743 O O . ARG A 1 98 ? -2.282 1.151 18.184 1.00 97.00 98 ARG A O 1
ATOM 750 N N . HIS A 1 99 ? -3.014 -0.102 16.475 1.00 98.38 99 HIS A N 1
ATOM 751 C CA . HIS A 1 99 ? -4.307 0.569 16.402 1.00 98.38 99 HIS A CA 1
ATOM 752 C C . HIS A 1 99 ? -5.422 -0.449 16.311 1.00 98.38 99 HIS A C 1
ATOM 754 O O . HIS A 1 99 ? -5.280 -1.475 15.645 1.00 98.38 99 HIS A O 1
ATOM 760 N N . PHE A 1 100 ? -6.509 -0.126 16.991 1.00 98.44 100 PHE A N 1
ATOM 761 C CA . PHE A 1 100 ? -7.653 -0.993 17.162 1.00 98.44 100 PHE A CA 1
ATOM 762 C C . PHE A 1 100 ? -8.899 -0.219 16.758 1.00 98.44 100 PHE A C 1
ATOM 764 O O . PHE A 1 100 ? -9.091 0.925 17.186 1.00 98.44 100 PHE A O 1
ATOM 771 N N . PHE A 1 101 ? -9.726 -0.844 15.933 1.00 98.56 101 PHE A N 1
ATOM 772 C CA . PHE A 1 101 ? -10.982 -0.296 15.449 1.00 98.56 101 PHE A CA 1
ATOM 773 C C . PHE A 1 101 ? -12.074 -1.355 15.683 1.00 98.56 101 PHE A C 1
ATOM 775 O O . PHE A 1 101 ? -12.359 -2.143 14.774 1.00 98.56 101 PHE A O 1
ATOM 782 N N . PRO A 1 102 ? -12.621 -1.451 16.913 1.00 98.44 102 PRO A N 1
ATOM 783 C CA . PRO A 1 102 ? -13.768 -2.304 17.204 1.00 98.44 102 PRO A CA 1
ATOM 784 C C . PRO A 1 102 ? -14.918 -2.079 16.223 1.00 98.44 102 PRO A C 1
ATOM 786 O O . PRO A 1 102 ? -15.232 -0.935 15.884 1.00 98.44 102 PRO A O 1
ATOM 789 N N . LEU A 1 103 ? -15.540 -3.169 15.784 1.00 98.62 103 LEU A N 1
ATOM 790 C CA . LEU A 1 103 ? -16.666 -3.180 14.854 1.00 98.62 103 LEU A CA 1
ATOM 791 C C . LEU A 1 103 ? -17.976 -3.488 15.603 1.00 98.62 103 LEU A C 1
ATOM 793 O O . LEU A 1 103 ? -17.967 -3.840 16.784 1.00 98.62 103 LEU A O 1
ATOM 797 N N . ASP A 1 104 ? -19.113 -3.316 14.938 1.00 98.31 104 ASP A N 1
ATOM 798 C CA . ASP A 1 104 ? -20.466 -3.508 15.481 1.00 98.31 104 ASP A CA 1
ATOM 799 C C . ASP A 1 104 ? -20.933 -4.971 15.526 1.00 98.31 104 ASP A C 1
ATOM 801 O O . ASP A 1 104 ? -21.986 -5.270 16.084 1.00 98.31 104 ASP A O 1
ATOM 805 N N . ASP A 1 105 ? -20.128 -5.894 15.010 1.00 97.44 105 ASP A N 1
ATOM 806 C CA . ASP A 1 105 ? -20.432 -7.324 14.905 1.00 97.44 105 ASP A CA 1
ATOM 807 C C . ASP A 1 105 ? -19.57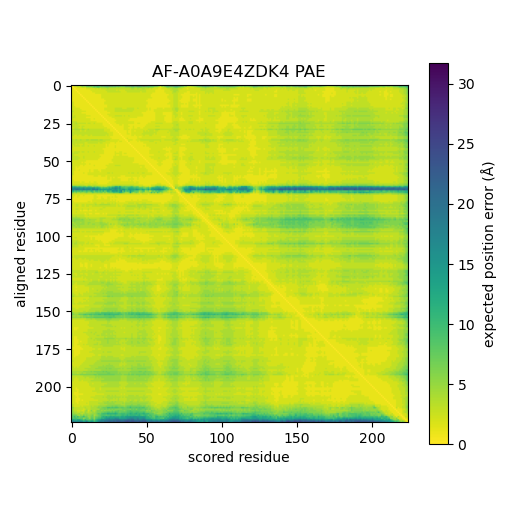5 -8.209 15.830 1.00 97.44 105 ASP A C 1
ATOM 809 O O . ASP A 1 105 ? -19.444 -9.417 15.626 1.00 97.44 105 ASP A O 1
ATOM 813 N N . GLY A 1 106 ? -18.965 -7.609 16.858 1.00 96.19 106 GLY A N 1
ATOM 814 C CA . GLY A 1 106 ? -18.120 -8.310 17.832 1.00 96.19 106 GLY A CA 1
ATOM 815 C C . GLY A 1 106 ? -16.703 -8.624 17.337 1.00 96.19 106 GLY A C 1
ATOM 816 O O . GLY A 1 106 ? -15.927 -9.263 18.056 1.00 96.19 106 GLY A O 1
ATOM 817 N N . ARG A 1 107 ? -16.340 -8.170 16.133 1.00 98.19 107 ARG A N 1
ATOM 818 C CA . ARG A 1 107 ? -14.977 -8.235 15.595 1.00 98.19 107 ARG A CA 1
ATOM 819 C C . ARG A 1 107 ? -14.255 -6.902 15.765 1.00 98.19 107 ARG A C 1
ATOM 821 O O . ARG A 1 107 ? -14.806 -5.900 16.213 1.00 98.19 107 ARG A O 1
ATOM 828 N N . GLU A 1 108 ? -12.986 -6.894 15.399 1.00 97.88 108 GLU A N 1
ATOM 829 C CA . GLU A 1 108 ? -12.112 -5.738 15.473 1.00 97.88 108 GLU A CA 1
ATOM 830 C C . GLU A 1 108 ? -11.172 -5.718 14.268 1.00 97.88 108 GLU A C 1
ATOM 832 O O . GLU A 1 108 ? -10.526 -6.719 13.942 1.00 97.88 108 GLU A O 1
ATOM 837 N N . LEU A 1 109 ? -11.071 -4.560 13.613 1.00 98.56 109 LEU A N 1
ATOM 838 C CA . LEU A 1 109 ? -10.005 -4.299 12.655 1.00 98.56 109 LEU A CA 1
ATOM 839 C C . LEU A 1 109 ? -8.757 -3.854 13.429 1.00 98.56 109 LEU A C 1
ATOM 841 O O . LEU A 1 109 ? -8.778 -2.877 14.176 1.00 98.56 109 LEU A O 1
ATOM 845 N N . ARG A 1 110 ? -7.647 -4.563 13.237 1.00 98.31 110 ARG A N 1
ATOM 846 C CA . ARG A 1 110 ? -6.371 -4.328 13.923 1.00 98.31 110 ARG A CA 1
ATOM 847 C C . ARG A 1 110 ? -5.298 -3.919 12.929 1.00 98.31 110 ARG A C 1
ATOM 849 O O . ARG A 1 110 ? -5.078 -4.607 11.931 1.00 98.31 110 ARG A O 1
ATOM 856 N N . PHE A 1 111 ? -4.591 -2.828 13.224 1.00 98.50 111 PHE A N 1
ATOM 857 C CA . PHE A 1 111 ? -3.384 -2.433 12.501 1.00 98.50 111 PHE A CA 1
ATOM 858 C C . PHE A 1 111 ? -2.140 -2.859 13.274 1.00 98.50 111 PHE A C 1
ATOM 860 O O . PHE A 1 111 ? -1.803 -2.288 14.317 1.00 98.50 111 PHE A O 1
ATOM 867 N N . VAL A 1 112 ? -1.453 -3.866 12.741 1.00 97.88 112 VAL A N 1
ATOM 868 C CA . VAL A 1 112 ? -0.214 -4.419 13.289 1.00 97.88 112 VAL A CA 1
ATOM 869 C C . VAL A 1 112 ? 0.956 -3.769 12.579 1.00 97.88 112 VAL A C 1
ATOM 871 O O . VAL A 1 112 ? 1.102 -3.936 11.372 1.00 97.88 112 VAL A O 1
ATOM 874 N N . ASP A 1 113 ? 1.800 -3.047 13.313 1.00 97.44 113 ASP A N 1
ATOM 875 C CA . ASP A 1 113 ? 2.975 -2.392 12.741 1.00 97.44 113 ASP A CA 1
ATOM 876 C C . ASP A 1 113 ? 4.132 -2.323 13.745 1.00 97.44 113 ASP A C 1
ATOM 878 O O . ASP A 1 113 ? 4.249 -1.412 14.576 1.00 97.44 113 ASP A O 1
ATOM 882 N N . GLY A 1 114 ? 5.024 -3.311 13.648 1.00 95.25 114 GLY A N 1
ATOM 883 C CA . GLY A 1 114 ? 6.188 -3.426 14.524 1.00 95.25 114 GLY A CA 1
ATOM 884 C C . GLY A 1 114 ? 7.164 -2.256 14.384 1.00 95.25 114 GLY A C 1
ATOM 885 O O . GLY A 1 114 ? 7.688 -1.784 15.391 1.00 95.25 114 GLY A O 1
ATOM 886 N N . ARG A 1 115 ? 7.358 -1.740 13.160 1.00 96.75 115 ARG A N 1
ATOM 887 C CA . ARG A 1 115 ? 8.323 -0.664 12.862 1.00 96.75 115 ARG A CA 1
ATOM 888 C C . ARG A 1 115 ? 7.738 0.744 12.933 1.00 96.75 115 ARG A C 1
ATOM 890 O O . ARG A 1 115 ? 8.502 1.699 12.841 1.00 96.75 115 ARG A O 1
ATOM 897 N N . LYS A 1 116 ? 6.419 0.883 13.112 1.00 96.94 116 LYS A N 1
ATOM 898 C CA . LYS A 1 116 ? 5.727 2.178 13.253 1.00 96.94 116 LYS A CA 1
ATOM 899 C C . LYS A 1 116 ? 5.939 3.117 12.050 1.00 96.94 116 LYS A C 1
ATOM 901 O O . LYS A 1 116 ? 6.046 4.333 12.209 1.00 96.94 116 LYS A O 1
ATOM 906 N N . PHE A 1 117 ? 6.040 2.546 10.849 1.00 97.50 117 PHE A N 1
ATOM 907 C CA . PHE A 1 117 ? 6.195 3.275 9.580 1.00 97.50 117 PHE A CA 1
ATOM 908 C C . PHE A 1 117 ? 4.894 3.389 8.789 1.00 97.50 117 PHE A C 1
ATOM 910 O O . PHE A 1 117 ? 4.849 4.085 7.770 1.00 97.50 117 PHE A O 1
ATOM 917 N N . GLY A 1 118 ? 3.848 2.710 9.249 1.00 98.00 118 GLY A N 1
ATOM 918 C CA . GLY A 1 118 ? 2.495 2.900 8.785 1.00 98.00 118 GLY A CA 1
ATOM 919 C C . GLY A 1 118 ? 2.044 4.346 8.938 1.00 98.00 118 GLY A C 1
ATOM 920 O O . GLY A 1 118 ? 2.572 5.119 9.745 1.00 98.00 118 GLY A O 1
ATOM 921 N N . LYS A 1 119 ? 1.064 4.725 8.129 1.00 98.62 119 LYS A N 1
ATOM 922 C CA . LYS A 1 119 ? 0.496 6.068 8.140 1.00 98.62 119 LYS A CA 1
ATOM 923 C C . LYS A 1 119 ? -1.018 5.987 7.994 1.00 98.62 119 LYS A C 1
ATOM 925 O O . LYS A 1 119 ? -1.507 5.184 7.201 1.00 98.62 119 LYS A O 1
ATOM 930 N N . LEU A 1 120 ? -1.719 6.817 8.757 1.00 98.81 120 LEU A N 1
ATOM 931 C CA . LEU A 1 120 ? -3.175 6.918 8.782 1.00 98.81 120 LEU A CA 1
ATOM 932 C C . LEU A 1 120 ? -3.615 8.349 8.480 1.00 98.81 120 LEU A C 1
ATOM 934 O O . LEU A 1 120 ? -3.009 9.305 8.980 1.00 98.81 120 LEU A O 1
ATOM 938 N N . TRP A 1 121 ? -4.699 8.480 7.722 1.00 98.75 121 TRP A N 1
ATOM 939 C CA . TRP A 1 121 ? -5.342 9.758 7.438 1.00 98.75 121 TRP A CA 1
ATOM 940 C C . TRP A 1 121 ? -6.859 9.632 7.485 1.00 98.75 121 TRP A C 1
ATOM 942 O O . TRP A 1 121 ? -7.398 8.620 7.054 1.00 98.75 121 TRP A O 1
ATOM 952 N N . LEU A 1 122 ? -7.536 10.680 7.940 1.00 98.62 122 LEU A N 1
ATOM 953 C CA . LEU A 1 122 ? -8.976 10.862 7.795 1.00 98.62 122 LEU A CA 1
ATOM 954 C C . LEU A 1 122 ? -9.206 12.189 7.059 1.00 98.62 122 LEU A C 1
ATOM 956 O O . LEU A 1 122 ? -8.853 13.247 7.582 1.00 98.62 122 LEU A O 1
ATOM 960 N N . VAL A 1 123 ? -9.707 12.115 5.827 1.00 98.00 123 VAL A N 1
ATOM 961 C CA . VAL A 1 123 ? -9.755 13.234 4.866 1.00 98.00 123 VAL A CA 1
ATOM 962 C C . VAL A 1 123 ? -11.065 13.247 4.080 1.00 98.00 123 VAL A C 1
ATOM 964 O O . VAL A 1 123 ? -11.799 12.255 4.076 1.00 98.00 123 VAL A O 1
ATOM 967 N N . ASP A 1 124 ? -11.381 14.370 3.438 1.00 96.69 124 ASP A N 1
ATOM 968 C CA . ASP A 1 124 ? -12.584 14.499 2.615 1.00 96.69 124 ASP A CA 1
ATOM 969 C C . ASP A 1 124 ? -12.395 13.785 1.275 1.00 96.69 124 ASP A C 1
ATOM 971 O O . ASP A 1 124 ? -13.276 13.049 0.836 1.00 96.69 124 ASP A O 1
ATOM 975 N N . SER A 1 125 ? -11.212 13.931 0.670 1.00 95.44 125 SER A N 1
ATOM 976 C CA . SER A 1 125 ? -10.873 13.317 -0.617 1.00 95.44 125 SER A CA 1
ATOM 977 C C . SER A 1 125 ? -9.520 12.596 -0.586 1.00 95.44 125 SER A C 1
ATOM 979 O O . SER A 1 125 ? -8.556 13.124 -0.020 1.00 95.44 125 SER A O 1
ATOM 981 N N . PRO A 1 126 ? -9.371 11.444 -1.279 1.00 96.38 126 PRO A N 1
ATOM 982 C CA . PRO A 1 126 ? -8.078 10.782 -1.447 1.00 96.38 126 PRO A CA 1
ATOM 983 C C . PRO A 1 126 ? -6.970 11.675 -2.026 1.00 96.38 126 PRO A C 1
ATOM 985 O O . PRO A 1 126 ? -5.793 11.486 -1.710 1.00 96.38 126 PRO A O 1
ATOM 988 N N . SER A 1 127 ? -7.327 12.671 -2.843 1.00 95.81 127 SER A N 1
ATOM 989 C CA . SER A 1 127 ? -6.378 13.604 -3.467 1.00 95.81 127 SER A CA 1
ATOM 990 C C . SER A 1 127 ? -5.603 14.465 -2.465 1.00 95.81 127 SER A C 1
ATOM 992 O O . SER A 1 127 ? -4.566 15.017 -2.811 1.00 95.81 127 SER A O 1
ATOM 994 N N . GLU A 1 128 ? -6.074 14.587 -1.221 1.00 96.75 128 GLU A N 1
ATOM 995 C CA . GLU A 1 128 ? -5.354 15.302 -0.159 1.00 96.75 128 GLU A CA 1
ATOM 996 C C . GLU A 1 128 ? -4.128 14.537 0.364 1.00 96.75 128 GLU A C 1
ATOM 998 O O . GLU A 1 128 ? -3.301 15.099 1.085 1.00 96.75 128 GLU A O 1
ATOM 1003 N N . VAL A 1 129 ? -4.037 13.241 0.055 1.00 96.94 129 VAL A N 1
ATOM 1004 C CA . VAL A 1 129 ? -3.024 12.321 0.589 1.00 96.94 129 VAL A CA 1
ATOM 1005 C C . VAL A 1 129 ? -2.208 11.678 -0.521 1.00 96.94 129 VAL A C 1
ATOM 1007 O O . VAL A 1 129 ? -1.002 11.473 -0.351 1.00 96.94 129 VAL A O 1
ATOM 1010 N N . LEU A 1 130 ? -2.857 11.312 -1.628 1.00 97.00 130 LEU A N 1
ATOM 1011 C CA . LEU A 1 130 ? -2.192 10.664 -2.747 1.00 97.00 130 LEU A CA 1
ATOM 1012 C C . LEU A 1 130 ? -1.189 11.639 -3.385 1.00 97.00 130 LEU A C 1
ATOM 1014 O O . LEU A 1 130 ? -1.583 12.735 -3.782 1.00 97.00 130 LEU A O 1
ATOM 1018 N N . PRO A 1 131 ? 0.099 11.269 -3.508 1.00 94.75 131 PRO A N 1
ATOM 1019 C CA . PRO A 1 131 ? 1.030 12.029 -4.334 1.00 94.75 131 PRO A CA 1
ATOM 1020 C C . PRO A 1 131 ? 0.614 11.980 -5.811 1.00 94.75 131 PRO A C 1
ATOM 1022 O O . PRO A 1 131 ? -0.261 11.207 -6.202 1.00 94.75 131 PRO A O 1
ATOM 1025 N N . THR A 1 132 ? 1.308 12.742 -6.656 1.00 95.19 132 THR A N 1
ATOM 1026 C CA . THR A 1 132 ? 1.259 12.527 -8.107 1.00 95.19 132 THR A CA 1
ATOM 1027 C C . THR A 1 132 ? 1.627 11.076 -8.420 1.00 95.19 132 THR A C 1
ATOM 1029 O O . THR A 1 132 ? 2.673 10.589 -7.986 1.00 95.19 132 THR A O 1
ATOM 1032 N N . MET A 1 133 ? 0.763 10.387 -9.164 1.00 96.12 133 MET A N 1
ATOM 1033 C CA . MET A 1 133 ? 0.931 8.981 -9.522 1.00 96.12 133 MET A CA 1
ATOM 1034 C C . MET A 1 133 ? 0.763 8.770 -11.023 1.00 96.12 133 MET A C 1
ATOM 1036 O O . MET A 1 133 ? -0.082 9.416 -11.641 1.00 96.12 133 MET A O 1
ATOM 1040 N N . SER A 1 134 ? 1.518 7.823 -11.580 1.00 96.81 134 SER A N 1
ATOM 1041 C CA . SER A 1 134 ? 1.259 7.275 -12.917 1.00 96.81 134 SER A CA 1
ATOM 1042 C C . SER A 1 134 ? -0.092 6.548 -12.949 1.00 96.81 134 SER A C 1
ATOM 1044 O O . SER A 1 134 ? -0.589 6.185 -11.880 1.00 96.81 134 SER A O 1
ATOM 1046 N N . PRO A 1 135 ? -0.660 6.219 -14.119 1.00 97.19 135 PRO A N 1
ATOM 1047 C CA . PRO A 1 135 ? -1.714 5.199 -14.229 1.00 97.19 135 PRO A CA 1
ATOM 1048 C C . PRO A 1 135 ? -1.350 3.892 -13.491 1.00 97.19 135 PRO A C 1
ATOM 1050 O O . PRO A 1 135 ? -0.160 3.616 -13.289 1.00 97.19 135 PRO A O 1
ATOM 1053 N N . GLU A 1 136 ? -2.341 3.106 -13.039 1.00 97.44 136 GLU A N 1
ATOM 1054 C CA . GLU A 1 136 ? -2.048 1.787 -12.448 1.00 97.44 136 GLU A CA 1
ATOM 1055 C C . GLU A 1 136 ? -1.412 0.864 -13.495 1.00 97.44 136 GLU A C 1
ATOM 1057 O O . GLU A 1 136 ? -1.817 0.905 -14.654 1.00 97.44 136 GLU A O 1
ATOM 1062 N N . PRO A 1 137 ? -0.480 -0.027 -13.106 1.00 96.69 137 PRO A N 1
ATOM 1063 C CA . PRO A 1 137 ? 0.184 -0.923 -14.055 1.00 96.69 137 PRO A CA 1
ATOM 1064 C C . PRO A 1 137 ? -0.751 -1.832 -14.868 1.00 96.69 137 PRO A C 1
ATOM 1066 O O . PRO A 1 137 ? -0.363 -2.305 -15.931 1.00 96.69 137 PRO A O 1
ATOM 1069 N N . PHE A 1 138 ? -1.959 -2.097 -14.362 1.00 95.75 138 PHE A N 1
ATOM 1070 C CA . PHE A 1 138 ? -2.969 -2.937 -15.014 1.00 95.75 138 PHE A CA 1
ATOM 1071 C C . PHE A 1 138 ? -4.067 -2.136 -15.730 1.00 95.75 138 PHE A C 1
ATOM 1073 O O . PHE A 1 138 ? -4.959 -2.749 -16.311 1.00 95.75 138 PHE A O 1
ATOM 1080 N N . ASP A 1 139 ? -4.017 -0.802 -15.687 1.00 96.25 139 ASP A N 1
ATOM 1081 C CA . ASP A 1 139 ? -4.972 0.052 -16.394 1.00 96.25 139 ASP A CA 1
ATOM 1082 C C . ASP A 1 139 ? -4.504 0.302 -17.835 1.00 96.25 139 ASP A C 1
ATOM 1084 O O . ASP A 1 139 ? -3.305 0.397 -18.108 1.00 96.25 139 ASP A O 1
ATOM 1088 N N . ASP A 1 140 ? -5.455 0.542 -18.742 1.00 95.69 140 ASP A N 1
ATOM 1089 C CA . ASP A 1 140 ? -5.186 0.863 -20.155 1.00 95.69 140 ASP A CA 1
ATOM 1090 C C . ASP A 1 140 ? -4.308 2.112 -20.338 1.00 95.69 140 ASP A C 1
ATOM 1092 O O . ASP A 1 140 ? -3.643 2.272 -21.359 1.00 95.69 140 ASP A O 1
ATOM 1096 N N . GLY A 1 141 ? -4.284 3.000 -19.339 1.00 96.75 141 GLY A N 1
ATOM 1097 C CA . GLY A 1 141 ? -3.453 4.201 -19.341 1.00 96.75 141 GLY A CA 1
ATOM 1098 C C . GLY A 1 141 ? -1.962 3.934 -19.122 1.00 96.75 141 GLY A C 1
ATOM 1099 O O . GLY A 1 141 ? -1.154 4.801 -19.444 1.00 96.75 141 GLY A O 1
ATOM 1100 N N . PHE A 1 142 ? -1.569 2.773 -18.586 1.00 97.94 142 PHE A N 1
ATOM 1101 C CA . PHE A 1 142 ? -0.159 2.409 -18.455 1.00 97.94 142 PHE A CA 1
ATOM 1102 C C . PHE A 1 142 ? 0.321 1.793 -19.767 1.00 97.94 142 PHE A C 1
ATOM 1104 O O . PHE A 1 142 ? 0.307 0.576 -19.953 1.00 97.94 142 PHE A O 1
ATOM 1111 N N . THR A 1 143 ? 0.712 2.651 -20.703 1.00 98.25 143 THR A N 1
ATOM 1112 C CA . THR A 1 143 ? 1.142 2.309 -22.068 1.00 98.25 143 THR A CA 1
ATOM 1113 C C . THR A 1 143 ? 2.663 2.372 -22.225 1.00 98.25 143 THR A C 1
ATOM 1115 O O . THR A 1 143 ? 3.384 2.802 -21.324 1.00 98.25 143 THR A O 1
ATOM 1118 N N . VAL A 1 144 ? 3.180 1.909 -23.367 1.00 98.31 144 VAL A N 1
ATOM 1119 C CA . VAL A 1 144 ? 4.616 2.029 -23.674 1.00 98.31 144 VAL A CA 1
ATOM 1120 C C . VAL A 1 144 ? 4.993 3.505 -23.802 1.00 98.31 144 VAL A C 1
ATOM 1122 O O . VAL A 1 144 ? 6.026 3.928 -23.292 1.00 98.31 144 VAL A O 1
ATOM 1125 N N . GLU A 1 145 ? 4.120 4.287 -24.430 1.00 97.88 145 GLU A N 1
ATOM 1126 C CA . GLU A 1 145 ? 4.289 5.709 -24.707 1.00 97.88 145 GLU A CA 1
ATOM 1127 C C . GLU A 1 145 ? 4.338 6.512 -23.408 1.00 97.88 145 GLU A C 1
ATOM 1129 O O . GLU A 1 145 ? 5.294 7.247 -23.181 1.00 97.88 145 GLU A O 1
ATOM 1134 N N . THR A 1 146 ? 3.374 6.303 -22.507 1.00 97.19 146 THR A N 1
ATOM 1135 C CA . THR A 1 146 ? 3.331 7.012 -21.216 1.00 97.19 146 THR A CA 1
ATOM 1136 C C . THR A 1 146 ? 4.541 6.679 -20.342 1.00 97.19 146 THR A C 1
ATOM 1138 O O . THR A 1 146 ? 5.108 7.570 -19.705 1.00 97.19 146 THR A O 1
ATOM 1141 N N . LEU A 1 147 ? 5.005 5.422 -20.344 1.00 97.94 147 LEU A N 1
ATOM 1142 C CA . LEU A 1 147 ? 6.230 5.041 -19.640 1.00 97.94 147 LEU A CA 1
ATOM 1143 C C . LEU A 1 147 ? 7.478 5.665 -20.290 1.00 97.94 147 LEU A C 1
ATOM 1145 O O . LEU A 1 147 ? 8.329 6.201 -19.578 1.00 97.94 147 LEU A O 1
ATOM 1149 N N . ALA A 1 148 ? 7.585 5.654 -21.621 1.00 97.81 148 ALA A N 1
ATOM 1150 C CA . ALA A 1 148 ? 8.704 6.259 -22.345 1.00 97.81 148 ALA A CA 1
ATOM 1151 C C . ALA A 1 148 ? 8.783 7.777 -22.111 1.00 97.81 148 ALA A C 1
ATOM 1153 O O . ALA A 1 148 ? 9.856 8.306 -21.819 1.00 97.81 148 ALA A O 1
ATOM 1154 N N . GLU A 1 149 ? 7.644 8.469 -22.171 1.00 96.88 149 GLU A N 1
ATOM 1155 C CA . GLU A 1 149 ? 7.523 9.897 -21.869 1.00 96.88 149 GLU A CA 1
ATOM 1156 C C . GLU A 1 149 ? 7.982 10.209 -20.443 1.00 96.88 149 GLU A C 1
ATOM 1158 O O . GLU A 1 149 ? 8.710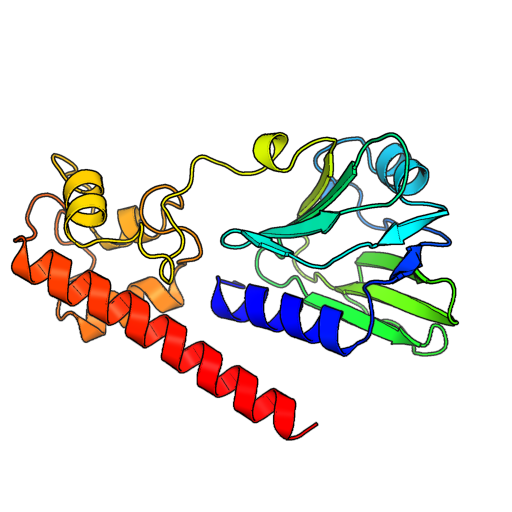 11.177 -20.223 1.00 96.88 149 GLU A O 1
ATOM 1163 N N . SER A 1 150 ? 7.642 9.350 -19.477 1.00 96.31 150 SER A N 1
ATOM 1164 C CA . SER A 1 150 ? 8.067 9.513 -18.083 1.00 96.31 150 SER A CA 1
ATOM 1165 C C . SER A 1 150 ? 9.594 9.412 -17.890 1.00 96.31 150 SER A C 1
ATOM 1167 O O . SER A 1 150 ? 10.148 9.991 -16.951 1.00 96.31 150 SER A O 1
ATOM 1169 N N . PHE A 1 151 ? 10.296 8.729 -18.803 1.00 96.88 151 PHE A N 1
ATOM 1170 C CA . PHE A 1 151 ? 11.757 8.608 -18.820 1.00 96.88 151 PHE A CA 1
ATOM 1171 C C . PHE A 1 151 ? 12.461 9.666 -19.677 1.00 96.88 151 PHE A C 1
ATOM 1173 O O . PHE A 1 151 ? 13.675 9.859 -19.539 1.00 96.88 151 PHE A O 1
ATOM 1180 N N . ALA A 1 152 ? 11.736 10.362 -20.553 1.00 93.00 152 ALA A N 1
ATOM 1181 C CA . ALA A 1 152 ? 12.317 11.274 -21.528 1.00 93.00 152 ALA A CA 1
ATOM 1182 C C . ALA A 1 152 ? 13.180 12.359 -20.854 1.00 93.00 152 ALA A C 1
ATOM 1184 O O . ALA A 1 152 ? 12.757 13.070 -19.943 1.00 93.00 152 ALA A O 1
ATOM 1185 N N . GLY A 1 153 ? 14.444 12.464 -21.279 1.00 92.75 153 GLY A N 1
ATOM 1186 C CA . GLY A 1 153 ? 15.411 13.429 -20.737 1.00 92.75 153 GLY A CA 1
ATOM 1187 C C . GLY A 1 153 ? 15.914 13.145 -19.311 1.00 92.75 153 GLY A C 1
ATOM 1188 O O . GLY A 1 153 ? 16.768 13.881 -18.810 1.00 92.75 153 GLY A O 1
ATOM 1189 N N . ARG A 1 154 ? 15.448 12.078 -18.646 1.00 95.44 154 ARG A N 1
ATOM 1190 C CA . ARG A 1 154 ? 15.846 11.725 -17.276 1.00 95.44 154 ARG A CA 1
ATOM 1191 C C . ARG A 1 154 ? 17.111 10.861 -17.279 1.00 95.44 154 ARG A C 1
ATOM 1193 O O . ARG A 1 154 ? 17.077 9.673 -17.580 1.00 95.44 154 ARG A O 1
ATOM 1200 N N . LYS A 1 155 ? 18.236 11.455 -16.868 1.00 96.25 155 LYS A N 1
ATOM 1201 C CA . LYS A 1 155 ? 19.541 10.767 -16.763 1.00 96.25 155 LYS A CA 1
ATOM 1202 C C . LYS A 1 155 ? 19.701 9.895 -15.511 1.00 96.25 155 LYS A C 1
ATOM 1204 O O . LYS A 1 155 ? 20.732 9.249 -15.354 1.00 96.25 155 LYS A O 1
ATOM 1209 N N . ALA A 1 156 ? 18.725 9.912 -14.604 1.00 97.94 156 ALA A N 1
ATOM 1210 C CA . ALA A 1 156 ? 18.762 9.091 -13.402 1.00 97.94 156 ALA A CA 1
ATOM 1211 C C . ALA A 1 156 ? 18.724 7.588 -13.757 1.00 97.94 156 ALA A C 1
ATOM 1213 O O . ALA A 1 156 ? 18.144 7.225 -14.788 1.00 97.94 156 ALA A O 1
ATOM 1214 N N . PRO A 1 157 ? 19.306 6.720 -12.908 1.00 98.44 157 PRO A N 1
ATOM 1215 C CA . PRO A 1 157 ? 19.167 5.272 -13.021 1.00 98.44 157 PRO A CA 1
ATOM 1216 C C . PRO A 1 157 ? 17.711 4.834 -13.190 1.00 98.44 157 PRO A C 1
ATOM 1218 O O . PRO A 1 157 ? 16.845 5.271 -12.427 1.00 98.44 157 PRO A O 1
ATOM 1221 N N . VAL A 1 158 ? 17.441 3.934 -14.138 1.00 98.44 158 VAL A N 1
ATOM 1222 C CA . VAL A 1 158 ? 16.087 3.420 -14.401 1.00 98.44 158 VAL A CA 1
ATOM 1223 C C . VAL A 1 158 ? 15.448 2.832 -13.145 1.00 98.44 158 VAL A C 1
ATOM 1225 O O . VAL A 1 158 ? 14.290 3.130 -12.864 1.00 98.44 158 VAL A O 1
ATOM 1228 N N . LYS A 1 159 ? 16.206 2.095 -12.318 1.00 98.38 159 LYS A N 1
ATOM 1229 C CA . LYS A 1 159 ? 15.681 1.555 -11.055 1.00 98.38 159 LYS A CA 1
ATOM 1230 C C . LYS A 1 159 ? 15.200 2.661 -10.120 1.00 98.38 159 LYS A C 1
ATOM 1232 O O . LYS A 1 159 ? 14.147 2.521 -9.511 1.00 98.38 159 LYS A O 1
ATOM 1237 N N . ALA A 1 160 ? 15.948 3.758 -10.008 1.00 98.12 160 ALA A N 1
ATOM 1238 C CA . ALA A 1 160 ? 15.566 4.864 -9.136 1.00 98.12 160 ALA A CA 1
ATOM 1239 C C . ALA A 1 160 ? 14.246 5.502 -9.593 1.00 98.12 160 ALA A C 1
ATOM 1241 O O . ALA A 1 160 ? 13.380 5.752 -8.758 1.00 98.12 160 ALA A O 1
ATOM 1242 N N . LEU A 1 161 ? 14.063 5.684 -10.907 1.00 97.94 161 LEU A N 1
ATOM 1243 C CA . LEU A 1 161 ? 12.818 6.220 -11.460 1.00 97.94 161 LEU A CA 1
ATOM 1244 C C . LEU A 1 161 ? 11.639 5.261 -11.283 1.00 97.94 161 LEU A C 1
ATOM 1246 O O . LEU A 1 161 ? 10.558 5.704 -10.926 1.00 97.94 161 LEU A O 1
ATOM 1250 N N . LEU A 1 162 ? 11.836 3.952 -11.456 1.00 98.00 162 LEU A N 1
ATOM 1251 C CA . LEU A 1 162 ? 10.783 2.953 -11.238 1.00 98.00 162 LEU A CA 1
ATOM 1252 C C . LEU A 1 162 ? 10.227 2.952 -9.800 1.00 98.00 162 LEU A C 1
ATOM 1254 O O . LEU A 1 162 ? 9.091 2.541 -9.582 1.00 98.00 162 LEU A O 1
ATOM 1258 N N . LEU A 1 163 ? 10.997 3.425 -8.815 1.00 97.25 163 LEU A N 1
ATOM 1259 C CA . LEU A 1 163 ? 10.536 3.574 -7.429 1.00 97.25 163 LEU A CA 1
ATOM 1260 C C . LEU A 1 163 ? 9.705 4.851 -7.203 1.00 97.25 163 LEU A C 1
ATOM 1262 O O . LEU A 1 163 ? 8.969 4.944 -6.210 1.00 97.25 163 LEU A O 1
ATOM 1266 N N . GLU A 1 164 ? 9.796 5.834 -8.103 1.00 96.94 164 GLU A N 1
ATOM 1267 C CA . GLU A 1 164 ? 8.977 7.043 -8.068 1.00 96.94 164 GLU A CA 1
ATOM 1268 C C . GLU A 1 164 ? 7.531 6.699 -8.454 1.00 96.94 164 GLU A C 1
ATOM 1270 O O . GLU A 1 164 ? 7.243 6.211 -9.546 1.00 96.94 164 GLU A O 1
ATOM 1275 N N . GLN A 1 165 ? 6.578 6.991 -7.565 1.00 96.31 165 GLN A N 1
ATOM 1276 C CA . GLN A 1 165 ? 5.174 6.614 -7.783 1.00 96.31 165 GLN A CA 1
ATOM 1277 C C . GLN A 1 165 ? 4.517 7.365 -8.957 1.00 96.31 165 GLN A C 1
ATOM 1279 O O . GLN A 1 165 ? 3.493 6.917 -9.465 1.00 96.31 165 GLN A O 1
ATOM 1284 N N . SER A 1 166 ? 5.105 8.480 -9.401 1.00 96.44 166 SER A N 1
ATOM 1285 C CA . SER A 1 166 ? 4.713 9.213 -10.610 1.00 96.44 166 SER A CA 1
ATOM 1286 C C . SER A 1 166 ? 5.141 8.531 -11.912 1.00 96.44 166 SER A C 1
ATOM 1288 O O . SER A 1 166 ? 4.625 8.896 -12.960 1.00 96.44 166 SER A O 1
ATOM 1290 N N . ILE A 1 167 ? 6.069 7.572 -11.849 1.00 97.19 167 ILE A N 1
ATOM 1291 C CA . ILE A 1 167 ? 6.562 6.797 -12.996 1.00 97.19 167 ILE A CA 1
ATOM 1292 C C . ILE A 1 167 ? 5.834 5.455 -13.050 1.00 97.19 167 ILE A C 1
ATOM 1294 O O . ILE A 1 167 ? 5.175 5.150 -14.039 1.00 97.19 167 ILE A O 1
ATOM 1298 N N . VAL A 1 168 ? 5.910 4.677 -11.963 1.00 97.00 168 VAL A N 1
ATOM 1299 C CA . VAL A 1 168 ? 5.139 3.439 -11.800 1.00 97.00 168 VAL A CA 1
ATOM 1300 C C . VAL A 1 168 ? 4.583 3.381 -10.385 1.00 97.00 168 VAL A C 1
ATOM 1302 O O . VAL A 1 168 ? 5.249 3.003 -9.417 1.00 97.00 168 VAL A O 1
ATOM 1305 N N . CYS A 1 169 ? 3.326 3.777 -10.241 1.00 96.38 169 CYS A N 1
ATOM 1306 C CA . CYS A 1 169 ? 2.634 3.687 -8.969 1.00 96.38 169 CYS A CA 1
ATOM 1307 C C . CYS A 1 169 ? 2.524 2.223 -8.515 1.00 96.38 169 CYS A C 1
ATOM 1309 O O . CYS A 1 169 ? 2.359 1.297 -9.308 1.00 96.38 169 CYS A O 1
ATOM 1311 N N . GLY A 1 170 ? 2.643 1.994 -7.208 1.00 95.75 170 GLY A N 1
ATOM 1312 C CA . GLY A 1 170 ? 2.548 0.647 -6.658 1.00 95.75 170 GLY A CA 1
ATOM 1313 C C . GLY A 1 170 ? 3.840 -0.169 -6.706 1.00 95.75 170 GLY A C 1
ATOM 1314 O O . GLY A 1 170 ? 4.005 -1.063 -5.875 1.00 95.75 170 GLY A O 1
ATOM 1315 N N . LEU A 1 171 ? 4.790 0.180 -7.575 1.00 96.56 171 LEU A N 1
ATOM 1316 C CA . LEU A 1 171 ? 6.071 -0.511 -7.692 1.00 96.56 171 LEU A CA 1
ATOM 1317 C C . LEU A 1 171 ? 7.030 -0.095 -6.570 1.00 96.56 171 LEU A C 1
ATOM 1319 O O . LEU A 1 171 ? 7.084 1.070 -6.161 1.00 96.56 171 LEU A O 1
ATOM 1323 N N . GLY A 1 172 ? 7.742 -1.049 -5.981 1.00 96.25 172 GLY A N 1
ATOM 1324 C CA . GLY A 1 172 ? 8.807 -0.827 -5.005 1.00 96.25 172 GLY A CA 1
ATOM 1325 C C . GLY A 1 172 ? 10.050 -1.643 -5.346 1.00 96.25 172 GLY A C 1
ATOM 1326 O O . GLY A 1 172 ? 10.293 -1.952 -6.506 1.00 96.25 172 GLY A O 1
ATOM 1327 N N . ASN A 1 173 ? 10.884 -1.914 -4.341 1.00 97.31 173 ASN A N 1
ATOM 1328 C CA . ASN A 1 173 ? 12.219 -2.461 -4.577 1.00 97.31 173 ASN A CA 1
ATOM 1329 C C . ASN A 1 173 ? 12.177 -3.863 -5.178 1.00 97.31 173 ASN A C 1
ATOM 1331 O O . ASN A 1 173 ? 12.931 -4.119 -6.110 1.00 97.31 173 ASN A O 1
ATOM 1335 N N . LEU A 1 174 ? 11.315 -4.743 -4.658 1.00 97.06 174 LEU A N 1
ATOM 1336 C CA . LEU A 1 174 ? 11.289 -6.136 -5.093 1.00 97.06 174 LEU A CA 1
ATOM 1337 C C . LEU A 1 174 ? 10.838 -6.227 -6.548 1.00 97.06 174 LEU A C 1
ATOM 1339 O O . LEU A 1 174 ? 11.548 -6.773 -7.386 1.00 97.06 174 LEU A O 1
ATOM 1343 N N . TYR A 1 175 ? 9.679 -5.644 -6.857 1.00 98.00 175 TYR A N 1
ATOM 1344 C CA . TYR A 1 175 ? 9.120 -5.768 -8.195 1.00 98.00 175 TYR A CA 1
ATOM 1345 C C . TYR A 1 175 ? 9.882 -4.920 -9.218 1.00 98.00 175 TYR A C 1
ATOM 1347 O O . TYR A 1 175 ? 9.913 -5.302 -10.381 1.00 98.00 175 TYR A O 1
ATOM 1355 N N . ALA A 1 176 ? 10.552 -3.827 -8.825 1.00 98.38 176 ALA A N 1
ATOM 1356 C CA . ALA A 1 176 ? 11.462 -3.123 -9.731 1.00 98.38 176 ALA A CA 1
ATOM 1357 C C . ALA A 1 176 ? 12.670 -3.990 -10.119 1.00 98.38 176 ALA A C 1
ATOM 1359 O O . ALA A 1 176 ? 13.019 -4.030 -11.297 1.00 98.38 176 ALA A O 1
ATOM 1360 N N . ASP A 1 177 ? 13.282 -4.694 -9.161 1.00 98.50 177 ASP A N 1
ATOM 1361 C CA . ASP A 1 177 ? 14.412 -5.588 -9.440 1.00 98.50 177 ASP A CA 1
ATOM 1362 C C . ASP A 1 177 ? 14.003 -6.766 -10.329 1.00 98.50 177 ASP A C 1
ATOM 1364 O O . ASP A 1 177 ? 14.656 -7.008 -11.344 1.00 98.50 177 ASP A O 1
ATOM 1368 N N . GLU A 1 178 ? 12.888 -7.431 -10.018 1.00 98.25 178 GLU A N 1
ATOM 1369 C CA . GLU A 1 178 ? 12.359 -8.522 -10.849 1.00 98.25 178 GLU A CA 1
ATOM 1370 C C . GLU A 1 178 ? 12.020 -8.052 -12.267 1.00 98.25 178 GLU A C 1
ATOM 1372 O O . GLU A 1 178 ? 12.420 -8.675 -13.250 1.00 98.25 178 GLU A O 1
ATOM 1377 N N . SER A 1 179 ? 11.364 -6.895 -12.401 1.00 98.56 179 SER A N 1
ATOM 1378 C CA . SER A 1 179 ? 11.001 -6.352 -13.715 1.00 98.56 179 SER A CA 1
ATOM 1379 C C . SER A 1 179 ? 12.226 -6.025 -14.564 1.00 98.56 179 SER A C 1
ATOM 1381 O O . SER A 1 179 ? 12.251 -6.301 -15.761 1.00 98.56 179 SER A O 1
ATOM 1383 N N . LEU A 1 180 ? 13.255 -5.429 -13.957 1.00 98.69 180 LEU A N 1
ATOM 1384 C CA . LEU A 1 180 ? 14.501 -5.095 -14.645 1.00 98.69 180 LEU A CA 1
ATOM 1385 C C . LEU A 1 180 ? 15.277 -6.348 -15.047 1.00 98.69 180 LEU A C 1
ATOM 1387 O O . LEU A 1 180 ? 15.811 -6.401 -16.156 1.00 98.69 180 LEU A O 1
ATOM 1391 N N . PHE A 1 181 ? 15.301 -7.360 -14.177 1.00 98.62 181 PHE A N 1
ATOM 1392 C CA . PHE A 1 181 ? 15.902 -8.655 -14.467 1.00 98.62 181 PHE A CA 1
ATOM 1393 C C . PHE A 1 181 ? 15.213 -9.337 -15.655 1.00 98.62 181 PHE A C 1
ATOM 1395 O O . PHE A 1 181 ? 15.882 -9.665 -16.635 1.00 98.62 181 PHE A O 1
ATOM 1402 N N . LEU A 1 182 ? 13.883 -9.468 -15.618 1.00 98.38 182 LEU A N 1
ATOM 1403 C CA . LEU A 1 182 ? 13.092 -10.066 -16.700 1.00 98.38 182 LEU A CA 1
ATOM 1404 C C . LEU A 1 182 ? 13.222 -9.291 -18.021 1.00 98.38 182 LEU A C 1
ATOM 1406 O O . LEU A 1 182 ? 13.273 -9.893 -19.091 1.00 98.38 182 LEU A O 1
ATOM 1410 N N . ALA A 1 183 ? 13.331 -7.962 -17.960 1.00 98.44 183 ALA A N 1
ATOM 1411 C CA . ALA A 1 183 ? 13.531 -7.120 -19.139 1.00 98.44 183 ALA A CA 1
ATOM 1412 C C . ALA A 1 183 ? 14.975 -7.125 -19.677 1.00 98.44 183 ALA A C 1
ATOM 1414 O O . ALA A 1 183 ? 15.223 -6.592 -20.765 1.00 98.44 183 ALA A O 1
ATOM 1415 N N . GLY A 1 184 ? 15.934 -7.680 -18.926 1.00 98.19 184 GLY A N 1
ATOM 1416 C CA . GLY A 1 184 ? 17.359 -7.650 -19.260 1.00 98.19 184 GLY A CA 1
ATOM 1417 C C . GLY A 1 184 ? 17.973 -6.245 -19.206 1.00 98.19 184 GLY A C 1
ATOM 1418 O O . GLY A 1 184 ? 18.884 -5.938 -19.975 1.00 98.19 184 GLY A O 1
ATOM 1419 N N . VAL A 1 185 ? 17.471 -5.366 -18.332 1.00 98.50 185 VAL A N 1
ATOM 1420 C CA . VAL A 1 185 ? 17.918 -3.970 -18.214 1.00 98.50 185 VAL A CA 1
ATOM 1421 C C . VAL A 1 185 ? 18.716 -3.780 -16.926 1.00 98.50 185 VAL A C 1
ATOM 1423 O O . VAL A 1 185 ? 18.213 -3.986 -15.827 1.00 98.50 185 VAL A O 1
ATOM 1426 N N . HIS A 1 186 ? 19.967 -3.325 -17.045 1.00 98.38 186 HIS A N 1
ATOM 1427 C CA . HIS A 1 186 ? 20.797 -3.044 -15.872 1.00 98.38 186 HIS A CA 1
ATOM 1428 C C . HIS A 1 186 ? 20.213 -1.877 -15.043 1.00 98.38 186 HIS A C 1
ATOM 1430 O O . HIS A 1 186 ? 19.934 -0.818 -15.615 1.00 98.38 186 HIS A O 1
ATOM 1436 N N . PRO A 1 187 ? 20.082 -2.006 -13.708 1.00 98.25 187 PRO A N 1
ATOM 1437 C CA . PRO A 1 187 ? 19.370 -1.039 -12.863 1.00 98.25 187 PRO A CA 1
ATOM 1438 C C . PRO A 1 187 ? 19.976 0.370 -12.860 1.00 98.25 187 PRO A C 1
ATOM 1440 O O . PRO A 1 187 ? 19.255 1.351 -12.673 1.00 98.25 187 PRO A O 1
ATOM 1443 N N . GLU A 1 188 ? 21.288 0.474 -13.086 1.00 98.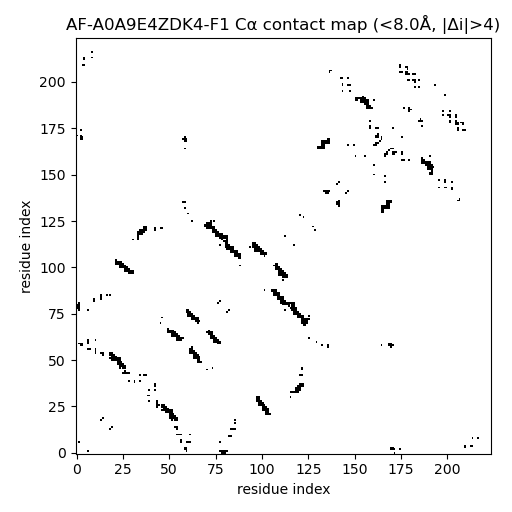06 188 GLU A N 1
ATOM 1444 C CA . GLU A 1 188 ? 22.015 1.750 -13.136 1.00 98.06 188 GLU A CA 1
ATOM 1445 C C . GLU A 1 188 ? 22.006 2.425 -14.513 1.00 98.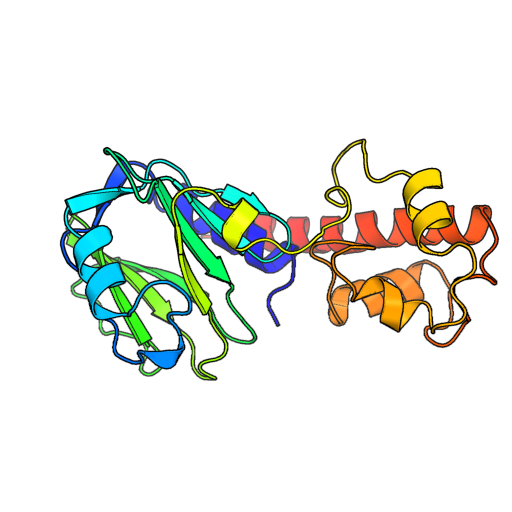06 188 GLU A C 1
ATOM 1447 O O . GLU A 1 188 ? 22.516 3.538 -14.648 1.00 98.06 188 GLU A O 1
ATOM 1452 N N . ARG A 1 189 ? 21.432 1.792 -15.550 1.00 97.81 189 ARG A N 1
ATOM 1453 C CA . ARG A 1 189 ? 21.344 2.438 -16.865 1.00 97.81 189 ARG A CA 1
ATOM 1454 C C . ARG A 1 189 ? 20.514 3.722 -16.761 1.00 97.81 189 ARG A C 1
ATOM 1456 O O . ARG A 1 189 ? 19.434 3.686 -16.168 1.00 97.81 189 ARG A O 1
ATOM 1463 N N . PRO A 1 190 ? 20.971 4.839 -17.357 1.00 98.00 190 PRO A N 1
ATOM 1464 C CA . PRO A 1 190 ? 20.161 6.046 -17.461 1.00 98.00 190 PRO A CA 1
ATOM 1465 C C . PRO A 1 190 ? 18.850 5.750 -18.191 1.00 98.00 190 PRO A C 1
ATOM 1467 O O . PRO A 1 190 ? 18.877 5.202 -19.294 1.00 98.00 190 PRO A O 1
ATOM 1470 N N . ALA A 1 191 ? 17.715 6.134 -17.606 1.00 96.75 191 ALA A N 1
ATOM 1471 C CA . ALA A 1 191 ? 16.402 5.838 -18.182 1.00 96.75 191 ALA A CA 1
ATOM 1472 C C . ALA A 1 191 ? 16.201 6.482 -19.563 1.00 96.75 191 ALA A C 1
ATOM 1474 O O . ALA A 1 191 ? 15.655 5.857 -20.467 1.00 96.75 191 ALA A O 1
ATOM 1475 N N . SER A 1 192 ? 16.743 7.688 -19.767 1.00 96.19 192 SER A N 1
ATOM 1476 C CA . SER A 1 192 ? 16.752 8.370 -21.067 1.00 96.19 192 SER A CA 1
ATOM 1477 C C . SER A 1 192 ? 17.527 7.633 -22.165 1.00 96.19 192 SER A C 1
ATOM 1479 O O . SER A 1 192 ? 17.472 8.040 -23.319 1.00 96.19 192 SER A O 1
ATOM 1481 N N . GLY A 1 193 ? 18.326 6.623 -21.808 1.00 95.25 193 GLY A N 1
ATOM 1482 C CA . GLY A 1 193 ? 19.102 5.804 -22.738 1.00 95.25 193 GLY A CA 1
ATOM 1483 C C . GLY A 1 193 ? 18.431 4.479 -23.102 1.00 95.25 193 GLY A C 1
ATOM 1484 O O . GLY A 1 193 ? 19.098 3.632 -23.697 1.00 95.25 193 GLY A O 1
ATOM 1485 N N . LEU A 1 194 ? 17.176 4.262 -22.698 1.00 97.56 194 LEU A N 1
ATOM 1486 C CA . LEU A 1 194 ? 16.393 3.105 -23.122 1.00 97.56 194 LEU A CA 1
ATOM 1487 C C . LEU A 1 194 ? 15.744 3.368 -24.482 1.00 97.56 194 LEU A C 1
ATOM 1489 O O . LEU A 1 194 ? 15.156 4.428 -24.699 1.00 97.56 194 LEU A O 1
ATOM 1493 N N . SER A 1 195 ? 15.833 2.401 -25.394 1.00 97.50 195 SER A N 1
ATOM 1494 C CA . SER A 1 195 ? 15.064 2.436 -26.640 1.00 97.50 195 SER A CA 1
ATOM 1495 C C . SER A 1 195 ? 13.577 2.181 -26.379 1.00 97.50 195 SER A C 1
ATOM 1497 O O . SER A 1 195 ? 13.199 1.635 -25.343 1.00 97.50 195 SER A O 1
ATOM 1499 N N . ILE A 1 196 ? 12.717 2.520 -27.342 1.00 97.88 196 ILE A N 1
ATOM 1500 C CA . ILE A 1 196 ? 11.279 2.247 -27.219 1.00 97.88 196 ILE A CA 1
ATOM 1501 C C . ILE A 1 196 ? 10.987 0.746 -27.051 1.00 97.88 196 ILE A C 1
ATOM 1503 O O . ILE A 1 196 ? 10.139 0.373 -26.246 1.00 97.88 196 ILE A O 1
ATOM 1507 N N . ASP A 1 197 ? 11.760 -0.123 -27.711 1.00 98.31 197 ASP A N 1
ATOM 1508 C CA . ASP A 1 197 ? 11.639 -1.578 -27.567 1.00 98.31 197 ASP A CA 1
ATOM 1509 C C . ASP A 1 197 ? 12.075 -2.057 -26.177 1.00 98.31 197 ASP A C 1
ATOM 1511 O O . ASP A 1 197 ? 11.497 -2.993 -25.626 1.00 98.31 197 ASP A O 1
ATOM 1515 N N . GLU A 1 198 ? 13.103 -1.433 -25.592 1.00 98.38 198 GLU A N 1
ATOM 1516 C CA . GLU A 1 198 ? 13.517 -1.699 -24.211 1.00 98.38 198 GLU A CA 1
ATOM 1517 C C . GLU A 1 198 ? 12.438 -1.266 -23.218 1.00 98.38 198 GLU A C 1
ATOM 1519 O O . GLU A 1 198 ? 12.135 -2.013 -22.289 1.00 98.38 198 GLU A O 1
ATOM 1524 N N . VAL A 1 199 ? 11.815 -0.104 -23.438 1.00 98.56 199 VAL A N 1
ATOM 1525 C CA . VAL A 1 199 ? 10.688 0.373 -22.626 1.00 98.56 199 VAL A CA 1
ATOM 1526 C C . VAL A 1 199 ? 9.485 -0.561 -22.756 1.00 98.56 199 VAL A C 1
ATOM 1528 O O . VAL A 1 199 ? 8.873 -0.903 -21.746 1.00 98.56 199 VAL A O 1
ATOM 1531 N N . ALA A 1 200 ? 9.173 -1.035 -23.965 1.00 98.62 200 ALA A N 1
ATOM 1532 C CA . ALA A 1 200 ? 8.087 -1.983 -24.197 1.00 98.62 200 ALA A CA 1
ATOM 1533 C C . ALA A 1 200 ? 8.312 -3.307 -23.450 1.00 98.62 200 ALA A C 1
ATOM 1535 O O . ALA A 1 200 ? 7.412 -3.781 -22.752 1.00 98.62 200 ALA A O 1
ATOM 1536 N N . ARG A 1 201 ? 9.528 -3.870 -23.527 1.00 98.56 201 ARG A N 1
ATOM 1537 C CA . ARG A 1 201 ? 9.898 -5.073 -22.762 1.00 98.56 201 ARG A CA 1
ATOM 1538 C C . ARG A 1 201 ? 9.844 -4.837 -21.258 1.00 98.56 201 ARG A C 1
ATOM 1540 O O . ARG A 1 201 ? 9.314 -5.676 -20.539 1.00 98.56 201 ARG A O 1
ATOM 1547 N N . LEU A 1 202 ? 10.347 -3.698 -20.783 1.00 98.69 202 LEU A N 1
ATOM 1548 C CA . LEU A 1 202 ? 10.312 -3.349 -19.364 1.00 98.69 202 LEU A CA 1
ATOM 1549 C C . LEU A 1 202 ? 8.879 -3.223 -18.844 1.00 98.69 202 LEU A C 1
ATOM 1551 O O . LEU A 1 202 ? 8.557 -3.783 -17.801 1.00 98.69 202 LEU A O 1
ATOM 1555 N N . ARG A 1 203 ? 8.003 -2.541 -19.584 1.00 98.62 203 ARG A N 1
ATOM 1556 C CA . ARG A 1 203 ? 6.579 -2.447 -19.251 1.00 98.62 203 ARG A CA 1
ATOM 1557 C C . ARG A 1 203 ? 5.948 -3.832 -19.130 1.00 98.62 203 ARG A C 1
ATOM 1559 O O . ARG A 1 203 ? 5.260 -4.101 -18.150 1.00 98.62 203 ARG A O 1
ATOM 1566 N N . GLN A 1 204 ? 6.189 -4.699 -20.111 1.00 98.56 204 GLN A N 1
ATOM 1567 C CA . GLN A 1 204 ? 5.660 -6.060 -20.102 1.00 98.56 204 GLN A CA 1
ATOM 1568 C C . GLN A 1 204 ? 6.170 -6.851 -18.885 1.00 98.56 204 GLN A C 1
ATOM 1570 O O . GLN A 1 204 ? 5.371 -7.448 -18.168 1.00 98.56 204 GLN A O 1
ATOM 1575 N N . ALA A 1 205 ? 7.467 -6.762 -18.584 1.00 98.62 205 ALA A N 1
ATOM 1576 C CA . ALA A 1 205 ? 8.079 -7.403 -17.421 1.00 98.62 205 ALA A CA 1
ATOM 1577 C C . ALA A 1 205 ? 7.508 -6.907 -16.078 1.00 98.62 205 ALA A C 1
ATOM 1579 O O . ALA A 1 205 ? 7.344 -7.700 -15.148 1.00 98.62 205 ALA A O 1
ATOM 1580 N N . ILE A 1 206 ? 7.162 -5.616 -15.972 1.00 98.50 206 ILE A N 1
ATOM 1581 C CA . ILE A 1 206 ? 6.467 -5.056 -14.800 1.00 98.50 206 ILE A CA 1
ATOM 1582 C C . ILE A 1 206 ? 5.112 -5.729 -14.607 1.00 98.50 206 ILE A C 1
ATOM 1584 O O . ILE A 1 206 ? 4.807 -6.209 -13.514 1.00 98.50 206 ILE A O 1
ATOM 1588 N N . ILE A 1 207 ? 4.307 -5.787 -15.666 1.00 98.06 207 ILE A N 1
ATOM 1589 C CA . ILE A 1 207 ? 2.969 -6.383 -15.619 1.00 98.06 207 ILE A CA 1
ATOM 1590 C C . ILE A 1 207 ? 3.064 -7.868 -15.246 1.00 98.06 207 ILE A C 1
ATOM 1592 O O . ILE A 1 207 ? 2.337 -8.326 -14.363 1.00 98.06 207 ILE A O 1
ATOM 1596 N N . GLU A 1 208 ? 3.992 -8.606 -15.857 1.00 97.75 208 GLU A N 1
ATOM 1597 C CA . GLU A 1 208 ? 4.220 -10.030 -15.584 1.00 97.75 208 GLU A CA 1
ATOM 1598 C C . GLU A 1 208 ? 4.646 -10.292 -14.137 1.00 97.75 208 GLU A C 1
ATOM 1600 O O . GLU A 1 208 ? 4.064 -11.153 -13.475 1.00 97.75 208 GLU A O 1
ATOM 1605 N N . SER A 1 209 ? 5.599 -9.515 -13.614 1.00 97.50 209 SER A N 1
ATOM 1606 C CA . SER A 1 209 ? 6.079 -9.648 -12.231 1.00 97.50 209 SER A CA 1
ATOM 1607 C C . SER A 1 209 ? 4.949 -9.446 -11.219 1.00 97.50 209 SER A C 1
ATOM 1609 O O . SER A 1 209 ? 4.782 -10.231 -10.280 1.00 97.50 209 SER A O 1
ATOM 1611 N N . LEU A 1 210 ? 4.134 -8.407 -11.422 1.00 97.12 210 LEU A N 1
ATOM 1612 C CA . LEU A 1 210 ? 3.006 -8.095 -10.547 1.00 97.12 210 LEU A CA 1
ATOM 1613 C C . LEU A 1 210 ? 1.887 -9.144 -10.665 1.00 97.12 210 LEU A C 1
ATOM 1615 O O . LEU A 1 210 ? 1.319 -9.558 -9.652 1.00 97.12 210 LEU A O 1
ATOM 1619 N N . ALA A 1 211 ? 1.584 -9.610 -11.881 1.00 96.00 211 ALA A N 1
ATOM 1620 C CA . ALA A 1 211 ? 0.564 -10.630 -12.122 1.00 96.00 211 ALA A CA 1
ATOM 1621 C C . ALA A 1 211 ? 0.951 -11.985 -11.510 1.00 96.00 211 ALA A C 1
ATOM 1623 O O . ALA A 1 211 ? 0.110 -12.662 -10.911 1.00 96.00 211 ALA A O 1
ATOM 1624 N N . ALA A 1 212 ? 2.228 -12.366 -11.597 1.00 94.75 212 ALA A N 1
ATOM 1625 C CA . ALA A 1 212 ? 2.739 -13.579 -10.968 1.00 94.75 212 ALA A CA 1
ATOM 1626 C C . ALA A 1 212 ? 2.533 -13.550 -9.444 1.00 94.75 212 ALA A C 1
ATOM 1628 O O . ALA A 1 212 ? 2.062 -14.535 -8.864 1.00 94.75 212 ALA A O 1
ATOM 1629 N N . ALA A 1 213 ? 2.804 -12.408 -8.803 1.00 94.19 213 ALA A N 1
ATOM 1630 C CA . ALA A 1 213 ? 2.577 -12.222 -7.372 1.00 94.19 213 ALA A CA 1
ATOM 1631 C C . ALA A 1 213 ? 1.093 -12.328 -6.990 1.00 94.19 213 ALA A C 1
ATOM 1633 O O . ALA A 1 213 ? 0.754 -13.018 -6.026 1.00 94.19 213 ALA A O 1
ATOM 1634 N N . TYR A 1 214 ? 0.189 -11.722 -7.768 1.00 90.94 214 TYR A N 1
ATOM 1635 C CA . TYR A 1 214 ? -1.253 -11.907 -7.573 1.00 90.94 214 TYR A CA 1
ATOM 1636 C C . TYR A 1 214 ? -1.660 -13.380 -7.621 1.00 90.94 214 TYR A C 1
ATOM 1638 O O . TYR A 1 214 ? -2.364 -13.841 -6.724 1.00 90.94 214 TYR A O 1
ATOM 1646 N N . GLY A 1 215 ? -1.156 -14.140 -8.597 1.00 86.88 215 GLY A N 1
ATOM 1647 C CA . GLY A 1 215 ? -1.447 -15.568 -8.710 1.00 86.88 215 GLY A CA 1
ATOM 1648 C C . GLY A 1 215 ? -0.996 -16.380 -7.490 1.00 86.88 215 GLY A C 1
ATOM 1649 O O . GLY A 1 215 ? -1.674 -17.330 -7.100 1.00 86.88 215 GLY A O 1
ATOM 1650 N N . VAL A 1 216 ? 0.121 -16.010 -6.852 1.00 90.19 216 VAL A N 1
ATOM 1651 C CA . VAL A 1 216 ? 0.562 -16.628 -5.587 1.00 90.19 216 VAL A CA 1
ATOM 1652 C C . VAL A 1 216 ? -0.435 -16.335 -4.465 1.00 90.19 216 VAL A C 1
ATOM 1654 O O . VAL A 1 216 ? -0.836 -17.255 -3.749 1.00 90.19 216 VAL A O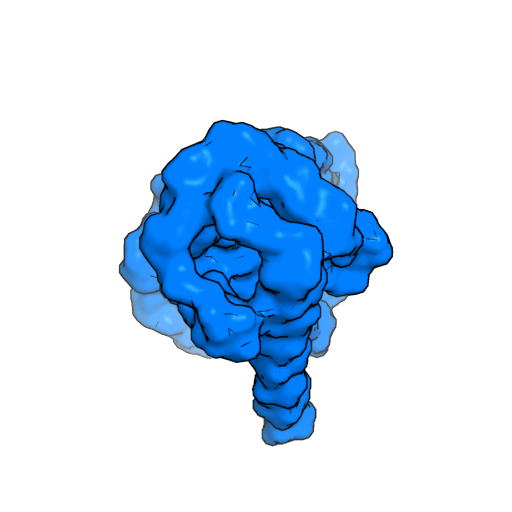 1
ATOM 1657 N N . TYR A 1 217 ? -0.862 -15.079 -4.325 1.00 89.19 217 TYR A N 1
ATOM 1658 C CA . TYR A 1 217 ? -1.804 -14.680 -3.281 1.00 89.19 217 TYR A CA 1
ATOM 1659 C C . TYR A 1 217 ? -3.204 -15.260 -3.467 1.00 89.19 217 TYR A C 1
ATOM 1661 O O . TYR A 1 217 ? -3.837 -15.624 -2.478 1.00 89.19 217 TYR A O 1
ATOM 1669 N N . ASP A 1 218 ? -3.680 -15.371 -4.705 1.00 84.44 218 ASP A N 1
ATOM 1670 C CA . ASP A 1 218 ? -4.977 -15.975 -5.002 1.00 84.44 218 ASP A CA 1
ATOM 1671 C C . ASP A 1 218 ? -4.988 -17.461 -4.608 1.00 84.44 218 ASP A C 1
ATOM 1673 O O . ASP A 1 218 ? -5.845 -17.872 -3.829 1.00 84.44 218 ASP A O 1
ATOM 1677 N N . ARG A 1 219 ? -3.954 -18.231 -4.982 1.00 85.81 219 ARG A N 1
ATOM 1678 C CA . ARG A 1 219 ? -3.826 -19.641 -4.561 1.00 85.81 219 ARG A CA 1
ATOM 1679 C C . ARG A 1 219 ? -3.762 -19.813 -3.045 1.00 85.81 219 ARG A C 1
ATOM 1681 O O . ARG A 1 219 ? -4.377 -20.730 -2.511 1.00 85.81 219 ARG A O 1
ATOM 1688 N N . ALA A 1 220 ? -3.017 -18.953 -2.351 1.00 83.06 220 ALA A N 1
ATOM 1689 C CA . ALA A 1 220 ? -2.923 -19.007 -0.893 1.00 83.06 220 ALA A CA 1
ATOM 1690 C C . ALA A 1 220 ? -4.262 -18.678 -0.211 1.00 83.06 220 ALA A C 1
ATOM 1692 O O . ALA A 1 220 ? -4.549 -19.198 0.864 1.00 83.06 220 ALA A O 1
ATOM 1693 N N . ARG A 1 221 ? -5.085 -17.818 -0.824 1.00 83.81 221 ARG A N 1
ATOM 1694 C CA . ARG A 1 221 ? -6.404 -17.445 -0.303 1.00 83.81 221 ARG A CA 1
ATOM 1695 C C . ARG A 1 221 ? -7.428 -18.563 -0.474 1.00 83.81 221 ARG A C 1
ATOM 1697 O O . ARG A 1 221 ? -8.229 -18.747 0.429 1.00 83.81 221 ARG A O 1
ATOM 1704 N N . ASP A 1 222 ? -7.388 -19.305 -1.576 1.00 74.25 222 ASP A N 1
ATOM 1705 C CA . ASP A 1 222 ? -8.346 -20.389 -1.846 1.00 74.25 222 ASP A CA 1
ATOM 1706 C C . ASP A 1 222 ? -8.112 -21.638 -0.975 1.00 74.25 222 ASP A C 1
ATOM 1708 O O . ASP A 1 222 ? -8.995 -22.480 -0.834 1.00 74.25 222 ASP A O 1
ATOM 1712 N N . GLN A 1 223 ? -6.930 -21.758 -0.365 1.00 68.88 223 GLN A N 1
ATOM 1713 C CA . GLN A 1 223 ? -6.575 -22.856 0.542 1.00 68.88 223 GLN A CA 1
ATOM 1714 C C . GLN A 1 223 ? -7.048 -22.642 1.996 1.00 68.88 223 GLN A C 1
ATOM 1716 O O . GLN A 1 223 ? -6.873 -23.538 2.825 1.00 68.88 223 GLN A O 1
ATOM 1721 N N . HIS A 1 224 ? -7.645 -21.485 2.311 1.00 52.53 224 HIS A N 1
ATOM 1722 C CA . HIS A 1 224 ? -8.097 -21.081 3.649 1.00 52.53 224 HIS A CA 1
ATOM 1723 C C . HIS A 1 224 ? -9.501 -20.470 3.615 1.00 52.53 224 HIS A C 1
ATOM 1725 O O . HIS A 1 224 ? -10.251 -20.689 4.586 1.00 52.53 224 HIS A O 1
#

Sequence (224 aa):
MPELPEVENTRRNLVRAGLPGCTITNVNITWANTVKKPSAAKLAEGLKGRTIQDVQRRGKYLILPLSGGGPATFMIHLGMTGRLRVQPLSEDPDPMTRHFFPLDDGRELRFVDGRKFGKLWLVDSPSEVLPTMSPEPFDDGFTVETLAESFAGRKAPVKALLLEQSIVCGLGNLYADESLFLAGVHPERPASGLSIDEVARLRQAIIESLAAAYGVYDRARDQH

Mean predicted aligned error: 3.35 Å

pLDDT: mean 96.15, std 5.07, range [52.53, 98.81]

Solvent-accessible surface area (backbone atoms only — not comparable to full-atom values): 11598 Å² total; per-residue (Å²): 96,64,28,29,52,56,41,49,51,50,35,52,51,43,51,75,70,54,46,48,71,38,28,24,66,40,54,47,74,78,51,55,85,30,37,74,37,55,53,50,69,56,38,32,60,69,42,39,70,25,30,30,64,42,67,44,72,57,47,49,31,39,40,28,38,35,60,77,95,62,62,26,30,44,34,41,31,40,40,56,60,36,46,80,46,80,44,56,62,88,54,83,75,62,92,39,51,41,34,41,33,36,35,74,82,60,30,24,42,34,37,30,31,77,77,66,56,30,38,35,35,48,33,69,50,70,76,82,70,55,69,75,56,30,54,49,70,88,39,88,69,48,38,54,64,56,50,46,60,68,26,59,86,35,72,53,32,36,48,65,48,39,48,36,37,53,56,28,26,25,43,35,74,68,55,44,52,51,10,29,58,72,42,72,46,65,53,73,43,34,34,49,74,54,51,70,68,54,39,40,41,33,53,51,24,40,45,50,51,50,50,54,49,42,55,53,54,52,57,60,53,76,78,107